Protein AF-A0A3D0NPN3-F1 (afdb_monomer)

pLDDT: mean 96.15, std 3.0, range [72.75, 98.75]

Mean predicted aligned error: 3.49 Å

Structure (mmCIF, N/CA/C/O backbone):
data_AF-A0A3D0NPN3-F1
#
_entry.id   AF-A0A3D0NPN3-F1
#
loop_
_atom_site.group_PDB
_atom_site.id
_atom_site.type_symbol
_atom_site.label_atom_id
_atom_site.label_alt_id
_atom_site.label_comp_id
_atom_site.label_asym_id
_atom_site.label_entity_id
_atom_site.label_seq_id
_atom_site.pdbx_PDB_ins_code
_atom_site.Cartn_x
_atom_site.Cartn_y
_atom_site.Cartn_z
_atom_site.occupancy
_atom_site.B_iso_or_equiv
_atom_site.auth_seq_id
_atom_site.auth_comp_id
_atom_site.auth_asym_id
_atom_site.auth_atom_id
_atom_site.pdbx_PDB_model_num
ATOM 1 N N . GLU A 1 1 ? 8.782 -7.848 -5.112 1.00 72.75 1 GLU A N 1
ATOM 2 C CA . GLU A 1 1 ? 9.874 -7.107 -4.433 1.00 72.75 1 GLU A CA 1
ATOM 3 C C . GLU A 1 1 ? 9.682 -6.871 -2.934 1.00 72.75 1 GLU A C 1
ATOM 5 O O . GLU A 1 1 ? 10.602 -7.185 -2.194 1.00 72.75 1 GLU A O 1
ATOM 10 N N . LEU A 1 2 ? 8.541 -6.365 -2.445 1.00 86.12 2 LEU A N 1
ATOM 11 C CA . LEU A 1 2 ? 8.312 -6.098 -1.005 1.00 86.12 2 LEU A CA 1
ATOM 12 C C . LEU A 1 2 ? 7.367 -7.111 -0.341 1.00 86.12 2 LEU A C 1
ATOM 14 O O . LEU A 1 2 ? 6.456 -6.743 0.398 1.00 86.12 2 LEU A O 1
ATOM 18 N N . ARG A 1 3 ? 7.555 -8.391 -0.657 1.00 92.00 3 ARG A N 1
ATOM 19 C CA . ARG A 1 3 ? 6.850 -9.487 0.009 1.00 92.00 3 ARG A CA 1
ATOM 20 C C . ARG A 1 3 ? 7.580 -9.811 1.314 1.00 92.00 3 ARG A C 1
ATOM 22 O O . ARG A 1 3 ? 8.809 -9.881 1.314 1.00 92.00 3 ARG A O 1
ATOM 29 N N . ILE A 1 4 ? 6.836 -9.913 2.409 1.00 91.81 4 ILE A N 1
ATOM 30 C CA . ILE A 1 4 ? 7.352 -10.024 3.782 1.00 91.81 4 ILE A CA 1
ATOM 31 C C . ILE A 1 4 ? 7.105 -11.403 4.408 1.00 91.81 4 ILE A C 1
ATOM 33 O O . ILE A 1 4 ? 7.762 -11.736 5.393 1.00 91.81 4 ILE A O 1
ATOM 37 N N . SER A 1 5 ? 6.199 -12.203 3.842 1.00 90.38 5 SER A N 1
ATOM 38 C CA . SER A 1 5 ? 5.915 -13.585 4.244 1.00 90.38 5 SER A CA 1
ATOM 39 C C . SER A 1 5 ? 5.478 -14.429 3.039 1.00 90.38 5 SER A C 1
ATOM 41 O O . SER A 1 5 ? 5.169 -13.896 1.971 1.00 90.38 5 SER A O 1
ATOM 43 N N . GLY A 1 6 ? 5.484 -15.754 3.206 1.00 88.00 6 GLY A N 1
ATOM 44 C CA . GLY A 1 6 ? 5.162 -16.706 2.142 1.00 88.00 6 GLY A CA 1
ATOM 45 C C . GLY A 1 6 ? 6.223 -16.784 1.038 1.00 88.00 6 GLY A C 1
ATOM 46 O O . GLY A 1 6 ? 7.312 -16.216 1.137 1.00 88.00 6 GLY A O 1
ATOM 47 N N . GLU A 1 7 ? 5.898 -17.507 -0.032 1.00 87.94 7 GLU A N 1
ATOM 48 C CA . GLU A 1 7 ? 6.786 -17.694 -1.186 1.00 87.94 7 GLU A CA 1
ATOM 49 C C . GLU A 1 7 ? 6.640 -16.572 -2.212 1.00 87.94 7 GLU A C 1
ATOM 51 O O . GLU A 1 7 ? 5.582 -15.959 -2.323 1.00 87.94 7 GLU A O 1
ATOM 56 N N . ASN A 1 8 ? 7.688 -16.298 -2.991 1.00 88.44 8 ASN A N 1
ATOM 57 C CA . ASN A 1 8 ? 7.598 -15.319 -4.073 1.00 88.44 8 ASN A CA 1
ATOM 58 C C . ASN A 1 8 ? 6.544 -15.739 -5.106 1.00 88.44 8 ASN A C 1
ATOM 60 O O . ASN A 1 8 ? 6.625 -16.823 -5.672 1.00 88.44 8 ASN A O 1
ATOM 64 N N . VAL A 1 9 ? 5.609 -14.836 -5.401 1.00 92.00 9 VAL A N 1
ATOM 65 C CA . VAL A 1 9 ? 4.598 -15.044 -6.442 1.00 92.00 9 VAL A CA 1
ATOM 66 C C . VAL A 1 9 ? 5.165 -14.575 -7.787 1.00 92.00 9 VAL A C 1
ATOM 68 O O . VAL A 1 9 ? 5.650 -13.437 -7.861 1.00 92.00 9 VAL A O 1
ATOM 71 N N . PRO A 1 10 ? 5.128 -15.405 -8.846 1.00 94.19 10 PRO A N 1
ATOM 72 C CA . PRO A 1 10 ? 5.536 -14.985 -10.181 1.00 94.19 10 PRO A CA 1
ATOM 73 C C . PRO A 1 10 ? 4.702 -13.801 -10.680 1.00 94.19 10 PRO A C 1
ATOM 75 O O . PRO A 1 10 ? 3.523 -13.657 -10.362 1.00 94.19 10 PRO A O 1
ATOM 78 N N . SER A 1 11 ? 5.314 -12.932 -11.480 1.00 95.50 11 SER A N 1
ATOM 79 C CA . SER A 1 11 ? 4.591 -11.814 -12.090 1.00 95.50 11 SER A CA 1
ATOM 80 C C . SER A 1 11 ? 3.659 -12.313 -13.196 1.00 95.50 11 SER A C 1
ATOM 82 O O . SER A 1 11 ? 4.015 -13.241 -13.910 1.00 95.50 11 SER A O 1
ATOM 84 N N . ILE A 1 12 ? 2.528 -11.648 -13.444 1.00 97.00 12 ILE A N 1
ATOM 85 C CA . ILE A 1 12 ? 1.640 -12.013 -14.569 1.00 97.00 12 ILE A CA 1
ATOM 86 C C . ILE A 1 12 ? 2.414 -12.026 -15.902 1.00 97.00 12 ILE A C 1
ATOM 88 O O . ILE A 1 12 ? 2.237 -12.917 -16.725 1.00 97.00 12 ILE A O 1
ATOM 92 N N . LYS A 1 13 ? 3.364 -11.097 -16.077 1.00 96.62 13 LYS A N 1
ATOM 93 C CA . LYS A 1 13 ? 4.212 -11.012 -17.274 1.00 96.62 13 LYS A CA 1
ATOM 94 C C . LYS A 1 13 ? 5.093 -12.242 -17.511 1.00 96.62 13 LYS A C 1
ATOM 96 O O . LYS A 1 13 ? 5.441 -12.485 -18.662 1.00 96.62 13 LYS A O 1
ATOM 101 N N . SER A 1 14 ? 5.463 -13.007 -16.479 1.00 96.44 14 SER A N 1
ATOM 102 C CA . SER A 1 14 ? 6.255 -14.233 -16.677 1.00 96.44 14 SER A CA 1
ATOM 103 C C . SER A 1 14 ? 5.442 -15.388 -17.261 1.00 96.44 14 SER A C 1
ATOM 105 O O . SER A 1 14 ? 6.044 -16.353 -17.707 1.00 96.44 14 SER A O 1
ATOM 107 N N . PHE A 1 15 ? 4.110 -15.284 -17.271 1.00 97.38 15 PHE A N 1
ATOM 108 C CA . PHE A 1 15 ? 3.210 -16.238 -17.929 1.00 97.38 15 PHE A CA 1
ATOM 109 C C . PHE A 1 15 ? 2.758 -15.770 -19.322 1.00 97.38 15 PHE A C 1
ATOM 111 O O . PHE A 1 15 ? 1.954 -16.433 -19.963 1.00 97.38 15 PHE A O 1
ATOM 118 N N . ASP A 1 16 ? 3.210 -14.598 -19.772 1.00 96.94 16 ASP A N 1
ATOM 119 C CA . ASP A 1 16 ? 2.733 -13.979 -21.007 1.00 96.94 16 ASP A CA 1
ATOM 120 C C . ASP A 1 16 ? 3.479 -14.523 -22.230 1.00 96.94 16 ASP A C 1
ATOM 122 O O . ASP A 1 16 ? 4.576 -14.050 -22.550 1.00 96.94 16 ASP A O 1
ATOM 126 N N . GLU A 1 17 ? 2.858 -15.495 -22.897 1.00 96.56 17 GLU A N 1
ATOM 127 C CA . GLU A 1 17 ? 3.314 -16.083 -24.164 1.00 96.56 17 GLU A CA 1
ATOM 128 C C . GLU A 1 17 ? 2.770 -15.327 -25.390 1.00 96.56 17 GLU A C 1
ATOM 130 O O . GLU A 1 17 ? 3.455 -15.228 -26.408 1.00 96.56 17 GLU A O 1
ATOM 135 N N . ASP A 1 18 ? 1.588 -14.714 -25.270 1.00 96.88 18 ASP A N 1
ATOM 136 C CA . ASP A 1 18 ? 0.892 -14.033 -26.373 1.00 96.88 18 ASP A CA 1
ATOM 137 C C . ASP A 1 18 ? 1.320 -12.569 -26.566 1.00 96.88 18 ASP A C 1
ATOM 139 O O . ASP A 1 18 ? 0.935 -11.911 -27.535 1.00 96.88 18 ASP A O 1
ATOM 143 N N . GLY A 1 19 ? 2.111 -12.022 -25.640 1.00 95.62 19 GLY A N 1
ATOM 144 C CA . GLY A 1 19 ? 2.533 -10.626 -25.687 1.00 95.62 19 GLY A CA 1
ATOM 145 C C . GLY A 1 19 ? 1.377 -9.661 -25.429 1.00 95.62 19 GLY A C 1
ATOM 146 O O . GLY A 1 19 ? 1.284 -8.626 -26.083 1.00 95.62 19 GLY A O 1
ATOM 147 N N . ILE A 1 20 ? 0.490 -9.978 -24.488 1.00 96.56 20 ILE A N 1
ATOM 148 C CA . ILE A 1 20 ? -0.680 -9.152 -24.147 1.00 96.56 20 ILE A CA 1
ATOM 149 C C . ILE A 1 20 ? -0.534 -8.439 -22.799 1.00 96.56 20 ILE A C 1
ATOM 151 O O . ILE A 1 20 ? -1.377 -7.622 -22.430 1.00 96.56 20 ILE A O 1
ATOM 155 N N . VAL A 1 21 ? 0.548 -8.705 -22.063 1.00 97.38 21 VAL A N 1
ATOM 156 C CA . VAL A 1 21 ? 0.774 -8.135 -20.731 1.00 97.38 21 VAL A CA 1
ATOM 157 C C . VAL A 1 21 ? 1.803 -7.006 -20.786 1.00 97.38 21 VAL A C 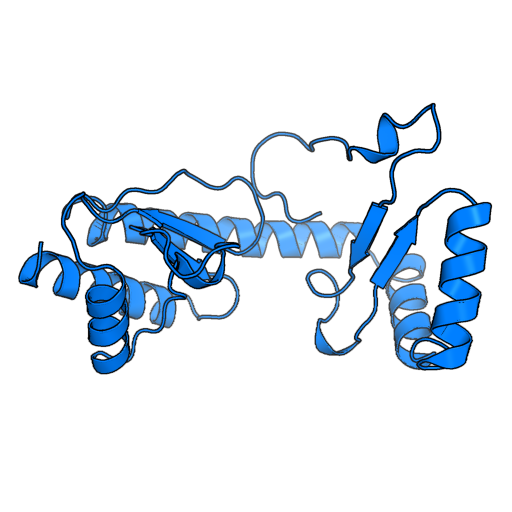1
ATOM 159 O O . VAL A 1 21 ? 2.952 -7.193 -21.191 1.00 97.38 21 VAL A O 1
ATOM 162 N N . ALA A 1 22 ? 1.416 -5.830 -20.288 1.00 97.94 22 ALA A N 1
ATOM 163 C CA . ALA A 1 22 ? 2.337 -4.743 -19.969 1.00 97.94 22 ALA A CA 1
ATOM 164 C C . ALA A 1 22 ? 2.673 -4.763 -18.469 1.00 97.94 22 ALA A C 1
ATOM 166 O O . ALA A 1 22 ? 1.795 -4.635 -17.618 1.00 97.94 22 ALA A O 1
ATOM 167 N N . TYR A 1 23 ? 3.954 -4.907 -18.133 1.00 97.94 23 TYR A N 1
ATOM 168 C CA . TYR A 1 23 ? 4.449 -4.871 -16.759 1.00 97.94 23 TYR A CA 1
ATOM 169 C C . TYR A 1 23 ? 5.008 -3.491 -16.426 1.00 97.94 23 TYR A C 1
ATOM 171 O O . TYR A 1 23 ? 5.956 -3.035 -17.064 1.00 97.94 23 TYR A O 1
ATOM 179 N N . ALA A 1 24 ? 4.457 -2.852 -15.396 1.00 97.50 24 ALA A N 1
ATOM 180 C CA . ALA A 1 24 ? 4.949 -1.585 -14.870 1.00 97.50 24 ALA A CA 1
ATOM 181 C C . ALA A 1 24 ? 5.760 -1.815 -13.587 1.00 97.50 24 ALA A C 1
ATOM 183 O O . ALA A 1 24 ? 5.235 -2.268 -12.569 1.00 97.50 24 ALA A O 1
ATOM 184 N N . GLY A 1 25 ? 7.046 -1.475 -13.629 1.00 96.50 25 GLY A N 1
ATOM 185 C CA . GLY A 1 25 ? 7.944 -1.499 -12.482 1.00 96.50 25 GLY A CA 1
ATOM 186 C C . GLY A 1 25 ? 8.198 -0.103 -11.915 1.00 96.50 25 GLY A C 1
ATOM 187 O O . GLY A 1 25 ? 8.168 0.900 -12.629 1.00 96.50 25 GLY A O 1
ATOM 188 N N . SER A 1 26 ? 8.487 -0.019 -10.615 1.00 96.19 26 SER A N 1
ATOM 189 C CA . SER A 1 26 ? 8.796 1.251 -9.950 1.00 96.19 26 SER A CA 1
ATOM 190 C C . SER A 1 26 ? 9.948 1.121 -8.967 1.00 96.19 26 SER A C 1
ATOM 192 O O . SER A 1 26 ? 10.004 0.177 -8.181 1.00 96.19 26 SER A O 1
ATOM 194 N N . PHE A 1 27 ? 10.806 2.138 -8.935 1.00 95.88 27 PHE A N 1
ATOM 195 C CA . PHE A 1 27 ? 11.855 2.276 -7.927 1.00 95.88 27 PHE A CA 1
ATOM 196 C C . PHE A 1 27 ? 11.382 3.013 -6.669 1.00 95.88 27 PHE A C 1
ATOM 198 O O . PHE A 1 27 ? 12.120 3.131 -5.691 1.00 95.88 27 PHE A O 1
ATOM 205 N N . SER A 1 28 ? 10.124 3.468 -6.648 1.00 94.94 28 SER A N 1
ATOM 206 C CA . SER A 1 28 ? 9.613 4.371 -5.612 1.00 94.94 28 SER A CA 1
ATOM 207 C C . SER A 1 28 ? 9.646 3.793 -4.199 1.00 94.94 28 SER A C 1
ATOM 209 O O . SER A 1 28 ? 9.668 4.554 -3.238 1.00 94.94 28 SER A O 1
ATOM 211 N N . LYS A 1 29 ? 9.592 2.464 -4.056 1.00 92.62 29 LYS A N 1
ATOM 212 C CA . LYS A 1 29 ? 9.525 1.780 -2.752 1.00 92.62 29 LYS A CA 1
ATOM 213 C C . LYS A 1 29 ? 10.773 0.959 -2.420 1.00 92.62 29 LYS A C 1
ATOM 215 O O . LYS A 1 29 ? 10.837 0.365 -1.353 1.00 92.62 29 LYS A O 1
ATOM 220 N N . ILE A 1 30 ? 11.742 0.926 -3.334 1.00 92.12 30 ILE A N 1
ATOM 221 C CA . ILE A 1 30 ? 12.993 0.173 -3.171 1.00 92.12 30 ILE A CA 1
ATOM 222 C C . ILE A 1 30 ? 14.234 1.062 -3.256 1.00 92.12 30 ILE A C 1
ATOM 224 O O . ILE A 1 30 ? 15.288 0.652 -2.799 1.00 92.12 30 ILE A O 1
ATOM 228 N N . LEU A 1 31 ? 14.122 2.271 -3.805 1.00 92.88 31 LEU A N 1
ATOM 229 C CA . LEU A 1 31 ? 15.208 3.245 -3.899 1.00 92.88 31 LEU A CA 1
ATOM 230 C C . LEU A 1 31 ? 14.742 4.582 -3.320 1.00 92.88 31 LEU A C 1
ATOM 232 O O . LEU A 1 31 ? 15.056 4.902 -2.178 1.00 92.88 31 LEU A O 1
ATOM 236 N N . SER A 1 32 ? 13.933 5.339 -4.064 1.00 93.75 32 SER A N 1
ATOM 237 C CA . SER A 1 32 ? 13.365 6.595 -3.574 1.00 93.75 32 SER A CA 1
ATOM 238 C C . SER A 1 32 ? 12.150 7.020 -4.402 1.00 93.75 32 SER A C 1
ATOM 240 O O . SER A 1 32 ? 12.229 7.058 -5.635 1.00 93.75 32 SER A O 1
ATOM 242 N N . PRO A 1 33 ? 11.025 7.400 -3.767 1.00 94.00 33 PRO A N 1
ATOM 243 C CA . PRO A 1 33 ? 9.862 7.913 -4.486 1.00 94.00 33 PRO A CA 1
ATOM 244 C C . PRO A 1 33 ? 10.140 9.264 -5.154 1.00 94.00 33 PRO A C 1
ATOM 246 O O . PRO A 1 33 ? 9.542 9.545 -6.195 1.00 94.00 33 PRO A O 1
ATOM 249 N N . GLY A 1 34 ? 11.058 10.068 -4.601 1.00 95.75 34 GLY A N 1
ATOM 250 C CA . GLY A 1 34 ? 11.420 11.395 -5.109 1.00 95.75 34 GLY A CA 1
ATOM 251 C C . GLY A 1 34 ? 12.217 11.366 -6.415 1.00 95.75 34 GLY A C 1
ATOM 252 O O . GLY A 1 34 ? 12.199 12.340 -7.155 1.00 95.75 34 GLY A O 1
ATOM 253 N N . MET A 1 35 ? 12.842 10.233 -6.756 1.00 95.75 35 MET A N 1
ATOM 254 C CA . MET A 1 35 ? 13.574 10.075 -8.022 1.00 95.75 35 MET A CA 1
ATOM 255 C C . MET A 1 35 ? 12.657 10.003 -9.249 1.00 95.75 35 MET A C 1
ATOM 257 O O . MET A 1 35 ? 13.138 10.127 -10.371 1.00 95.75 35 MET A O 1
ATOM 261 N N . ARG A 1 36 ? 11.350 9.772 -9.046 1.00 96.56 36 ARG A N 1
ATOM 262 C CA . ARG A 1 36 ? 10.343 9.625 -10.116 1.00 96.56 36 ARG A CA 1
ATOM 263 C C . ARG A 1 36 ? 10.751 8.623 -11.205 1.00 96.56 36 ARG A C 1
ATOM 265 O O . ARG A 1 36 ? 10.455 8.815 -12.379 1.00 96.56 36 ARG A O 1
ATOM 272 N N . LEU A 1 37 ? 11.411 7.535 -10.805 1.00 97.62 37 LEU A N 1
ATOM 273 C CA . LEU A 1 37 ? 11.918 6.518 -11.720 1.00 97.62 37 LEU A CA 1
ATOM 274 C C . LEU A 1 37 ? 11.045 5.255 -11.700 1.00 97.62 37 LEU A C 1
ATOM 276 O O . LEU A 1 37 ? 10.797 4.643 -10.655 1.00 97.62 37 LEU A O 1
ATOM 280 N N . GLY A 1 38 ? 10.604 4.853 -12.884 1.00 96.94 38 GLY A N 1
ATOM 281 C CA . GLY A 1 38 ? 9.910 3.601 -13.154 1.00 96.94 38 GLY A CA 1
ATOM 282 C C . GLY A 1 38 ? 10.282 3.087 -14.539 1.00 96.94 38 GLY A C 1
ATOM 283 O O . GLY A 1 38 ? 11.000 3.758 -15.280 1.00 96.94 38 GLY A O 1
ATOM 284 N N . TYR A 1 39 ? 9.816 1.891 -14.871 1.00 97.06 39 TYR A N 1
ATOM 285 C CA . TYR A 1 39 ? 10.077 1.251 -16.156 1.00 97.06 39 TYR A CA 1
ATOM 286 C C . TYR A 1 39 ? 8.862 0.444 -16.608 1.00 97.06 39 TYR A C 1
ATOM 288 O O . TYR A 1 39 ? 8.010 0.078 -15.798 1.00 97.06 39 TYR A O 1
ATOM 296 N N . VAL A 1 40 ? 8.799 0.151 -17.905 1.00 97.75 40 VAL A N 1
ATOM 297 C CA . VAL A 1 40 ? 7.764 -0.694 -18.500 1.00 97.75 40 VAL A CA 1
ATOM 298 C C . VAL A 1 40 ? 8.414 -1.823 -19.294 1.00 97.75 40 VAL A C 1
ATOM 300 O O . VAL A 1 40 ? 9.398 -1.604 -19.996 1.00 97.75 40 VAL A O 1
ATOM 303 N N . ILE A 1 41 ? 7.867 -3.030 -19.174 1.00 97.75 41 ILE A N 1
ATOM 304 C CA . ILE A 1 41 ? 8.209 -4.191 -20.000 1.00 97.75 41 ILE A CA 1
ATOM 305 C C . ILE A 1 41 ? 6.930 -4.599 -20.728 1.00 97.75 41 ILE A C 1
ATOM 307 O O . ILE A 1 41 ? 5.962 -5.011 -20.095 1.00 97.75 41 ILE A O 1
ATOM 311 N N . ALA A 1 42 ? 6.910 -4.447 -22.047 1.00 97.38 42 ALA A N 1
ATOM 312 C CA . ALA A 1 42 ? 5.731 -4.666 -22.881 1.00 97.38 42 ALA A CA 1
ATOM 313 C C . ALA A 1 42 ? 6.153 -4.995 -24.330 1.00 97.38 42 ALA A C 1
ATOM 315 O O . ALA A 1 42 ? 7.328 -4.814 -24.671 1.00 97.38 42 ALA A O 1
ATOM 316 N N . PRO A 1 43 ? 5.232 -5.453 -25.200 1.00 96.56 43 PRO A N 1
ATOM 317 C CA . PRO A 1 43 ? 5.530 -5.696 -26.610 1.00 96.56 43 PRO A CA 1
ATOM 318 C C . PRO A 1 43 ? 6.115 -4.468 -27.307 1.00 96.56 43 PRO A C 1
ATOM 320 O O . PRO A 1 43 ? 5.657 -3.339 -27.109 1.00 96.56 43 PRO A O 1
ATOM 323 N N . LYS A 1 44 ? 7.099 -4.692 -28.185 1.00 96.31 44 LYS A N 1
ATOM 324 C CA . LYS A 1 44 ? 7.824 -3.623 -28.889 1.00 96.31 44 LYS A CA 1
ATOM 325 C C . LYS A 1 44 ? 6.906 -2.597 -29.582 1.00 96.31 44 LYS A C 1
ATOM 327 O O . LYS A 1 44 ? 7.176 -1.408 -29.406 1.00 96.31 44 LYS A O 1
ATOM 332 N N . PRO A 1 45 ? 5.826 -2.983 -30.299 1.00 96.56 45 PRO A N 1
ATOM 333 C CA . PRO A 1 45 ? 4.931 -2.007 -30.926 1.00 96.56 45 PRO A CA 1
ATOM 334 C C . PRO A 1 45 ? 4.269 -1.056 -29.919 1.00 96.56 45 PRO A C 1
ATOM 336 O O . PRO A 1 45 ? 4.145 0.138 -30.187 1.00 96.56 45 PRO A O 1
ATOM 339 N N . LEU A 1 46 ? 3.901 -1.560 -28.736 1.00 97.25 46 LEU A N 1
ATOM 340 C CA . LEU A 1 46 ? 3.312 -0.755 -27.667 1.00 97.25 46 LEU A CA 1
ATOM 341 C C . LEU A 1 46 ? 4.352 0.188 -27.045 1.00 97.25 46 LEU A C 1
ATOM 343 O O . LEU A 1 46 ? 4.090 1.382 -26.902 1.00 97.25 46 LEU A O 1
ATOM 347 N N . VAL A 1 47 ? 5.558 -0.315 -26.752 1.00 97.88 47 VAL A N 1
ATOM 348 C CA . VAL A 1 47 ? 6.658 0.504 -26.209 1.00 97.88 47 VAL A CA 1
ATOM 349 C C . VAL A 1 47 ? 7.021 1.644 -27.162 1.00 97.88 47 VAL A C 1
ATOM 351 O O . VAL A 1 47 ? 7.223 2.768 -26.717 1.00 97.88 47 VAL A O 1
ATOM 354 N N . GLN A 1 48 ? 7.047 1.402 -28.475 1.00 97.88 48 GLN A N 1
ATOM 355 C CA . GLN A 1 48 ? 7.320 2.454 -29.462 1.00 97.88 48 GLN A CA 1
ATOM 356 C C . GLN A 1 48 ? 6.286 3.585 -29.409 1.00 97.88 48 GLN A C 1
ATOM 358 O O . GLN A 1 48 ? 6.662 4.754 -29.473 1.00 97.88 48 GLN A O 1
ATOM 363 N N . LYS A 1 49 ? 4.997 3.265 -29.238 1.00 98.06 49 LYS A N 1
ATOM 364 C CA . LYS A 1 49 ? 3.952 4.285 -29.062 1.00 98.06 49 LYS A CA 1
ATOM 365 C C . LYS A 1 49 ? 4.114 5.042 -27.744 1.00 98.06 49 LYS A C 1
ATOM 367 O O . LYS A 1 49 ? 4.029 6.265 -27.750 1.00 98.06 49 LYS A O 1
ATOM 372 N N . MET A 1 50 ? 4.440 4.348 -26.650 1.00 97.81 50 MET A N 1
ATOM 373 C CA . MET A 1 50 ? 4.740 4.988 -25.361 1.00 97.81 50 MET A CA 1
ATOM 374 C C . MET A 1 50 ? 5.930 5.952 -25.453 1.00 97.81 50 MET A C 1
ATOM 376 O O . MET A 1 50 ? 5.876 7.029 -24.868 1.00 97.81 50 MET A O 1
ATOM 380 N N . VAL A 1 51 ? 6.984 5.600 -26.200 1.00 97.56 51 VAL A N 1
ATOM 381 C CA . VAL A 1 51 ? 8.145 6.478 -26.426 1.00 97.56 51 VAL A CA 1
ATOM 382 C C . VAL A 1 51 ? 7.738 7.748 -27.169 1.00 97.56 51 VAL A C 1
ATOM 384 O O . VAL A 1 51 ? 8.140 8.827 -26.750 1.00 97.56 51 VAL A O 1
ATOM 387 N N . VAL A 1 52 ? 6.916 7.644 -28.220 1.00 98.06 52 VAL A N 1
ATOM 388 C CA . VAL A 1 52 ? 6.412 8.823 -28.949 1.00 98.06 52 VAL A CA 1
ATOM 389 C C . VAL A 1 52 ? 5.593 9.729 -28.027 1.00 98.06 52 VAL A C 1
ATOM 391 O O . VAL A 1 52 ? 5.826 10.933 -28.004 1.00 98.06 52 VAL A O 1
ATOM 394 N N . CYS A 1 53 ? 4.688 9.164 -27.220 1.00 97.94 53 CYS A N 1
ATOM 395 C CA . CYS A 1 53 ? 3.945 9.942 -26.225 1.00 97.94 53 CYS A CA 1
ATOM 396 C C . CYS A 1 53 ? 4.895 10.617 -25.226 1.00 97.94 53 CYS A C 1
ATOM 398 O O . CYS A 1 53 ? 4.803 11.818 -25.006 1.00 97.94 53 CYS A O 1
ATOM 400 N N . LYS A 1 54 ? 5.865 9.877 -24.676 1.00 97.50 54 LYS A N 1
ATOM 401 C CA . LYS A 1 54 ? 6.839 10.413 -23.718 1.00 97.50 54 LYS A CA 1
ATOM 402 C C . LYS A 1 54 ? 7.665 11.562 -24.302 1.00 97.50 54 LYS A C 1
ATOM 404 O O . LYS A 1 54 ? 7.882 12.558 -23.623 1.00 97.50 54 LYS A O 1
ATOM 409 N N . GLN A 1 55 ? 8.074 11.450 -25.566 1.00 97.38 55 GLN A N 1
ATOM 410 C CA . GLN A 1 55 ? 8.790 12.514 -26.268 1.00 97.38 55 GLN A CA 1
ATOM 411 C C . GLN A 1 55 ? 7.979 13.813 -26.356 1.00 97.38 55 GLN A C 1
ATOM 413 O O . GLN A 1 55 ? 8.567 14.886 -26.254 1.00 97.38 55 GLN A O 1
ATOM 418 N N . GLY A 1 56 ? 6.656 13.711 -26.525 1.00 97.69 56 GLY A N 1
ATOM 419 C CA . GLY A 1 56 ? 5.750 14.861 -26.556 1.00 97.69 56 GLY A CA 1
ATOM 420 C C . GLY A 1 56 ? 5.424 15.451 -25.180 1.00 97.69 56 GLY A C 1
ATOM 421 O O . GLY A 1 56 ? 5.172 16.647 -25.094 1.00 97.69 56 GLY A O 1
ATOM 422 N N . GLU A 1 57 ? 5.447 14.639 -24.120 1.00 97.06 57 GLU A N 1
ATOM 423 C CA . GLU A 1 57 ? 5.066 15.058 -22.761 1.00 97.06 57 GLU A CA 1
ATOM 424 C C . GLU A 1 57 ? 6.240 15.627 -21.948 1.00 97.06 57 GLU A C 1
ATOM 426 O O . GLU A 1 57 ? 6.147 16.719 -21.391 1.00 97.06 57 GLU A O 1
ATOM 431 N N . ASP A 1 58 ? 7.353 14.892 -21.846 1.00 96.75 58 ASP A N 1
ATOM 432 C CA . ASP A 1 58 ? 8.479 15.261 -20.971 1.00 96.75 58 ASP A CA 1
ATOM 433 C C . ASP A 1 58 ? 9.864 14.959 -21.569 1.00 96.75 58 ASP A C 1
ATOM 435 O O . ASP A 1 58 ? 10.882 15.098 -20.888 1.00 96.75 58 ASP A O 1
ATOM 439 N N . VAL A 1 59 ? 9.910 14.577 -22.852 1.00 96.06 59 VAL A N 1
ATOM 440 C CA . VAL A 1 59 ? 11.096 14.197 -23.637 1.00 96.06 59 VAL A CA 1
ATOM 441 C C . VAL A 1 59 ? 11.767 12.914 -23.136 1.00 96.06 59 VAL A C 1
ATOM 443 O O . VAL A 1 59 ? 11.851 11.919 -23.860 1.00 96.06 59 VAL A O 1
ATOM 446 N N . HIS A 1 60 ? 12.266 12.920 -21.903 1.00 95.62 60 HIS A N 1
ATOM 447 C CA . HIS A 1 60 ? 12.943 11.799 -21.272 1.00 95.62 60 HIS A CA 1
ATOM 448 C C . HIS A 1 60 ? 12.831 11.865 -19.745 1.00 95.62 60 HIS A C 1
ATOM 450 O O . HIS A 1 60 ? 12.663 12.915 -19.132 1.00 95.62 60 HIS A O 1
ATOM 456 N N . THR A 1 61 ? 12.991 10.719 -19.084 1.00 96.75 61 THR A N 1
ATOM 457 C CA . THR A 1 61 ? 13.105 10.681 -17.619 1.00 96.75 61 THR A CA 1
ATOM 458 C C . THR A 1 61 ? 14.388 11.391 -17.174 1.00 96.75 61 THR A C 1
ATOM 460 O O . THR A 1 61 ? 15.380 11.398 -17.904 1.00 96.75 61 THR A O 1
ATOM 463 N N . ASN A 1 62 ? 14.405 11.961 -15.967 1.00 95.44 62 ASN A N 1
ATOM 464 C CA . ASN A 1 62 ? 15.605 12.558 -15.375 1.00 95.44 62 ASN A CA 1
ATOM 465 C C . ASN A 1 62 ? 16.816 11.602 -15.482 1.00 95.44 62 ASN A C 1
ATOM 467 O O . ASN A 1 62 ? 16.803 10.505 -14.919 1.00 95.44 62 ASN A O 1
ATOM 471 N N . ILE A 1 63 ? 17.856 12.029 -16.206 1.00 97.12 63 ILE A N 1
ATOM 472 C CA . ILE A 1 63 ? 19.067 11.238 -16.476 1.00 97.12 63 ILE A CA 1
ATOM 473 C C . ILE A 1 63 ? 19.822 10.929 -15.182 1.00 97.12 63 ILE A C 1
ATOM 475 O O . ILE A 1 63 ? 20.253 9.797 -14.986 1.00 97.12 63 ILE A O 1
ATOM 479 N N . TRP A 1 64 ? 19.917 11.887 -14.259 1.00 97.25 64 TRP A N 1
ATOM 480 C CA . TRP A 1 64 ? 20.601 11.687 -12.981 1.00 97.25 64 TRP A CA 1
ATOM 481 C C . TRP A 1 64 ? 19.973 10.542 -12.180 1.00 97.25 64 TRP A C 1
ATOM 483 O O . TRP A 1 64 ? 20.679 9.667 -11.683 1.00 97.25 64 TRP A O 1
ATOM 493 N N . ALA A 1 65 ? 18.638 10.483 -12.122 1.00 97.38 65 ALA A N 1
ATOM 494 C CA . ALA A 1 65 ? 17.936 9.403 -11.434 1.00 97.38 65 ALA A CA 1
ATOM 495 C C . ALA A 1 65 ? 18.209 8.035 -12.080 1.00 97.38 65 ALA A C 1
ATOM 497 O O . ALA A 1 65 ? 18.387 7.045 -11.370 1.00 97.38 65 ALA A O 1
ATOM 498 N N . GLN A 1 66 ? 18.275 7.985 -13.415 1.00 97.81 66 GLN A N 1
ATOM 499 C CA . GLN A 1 66 ? 18.620 6.769 -14.156 1.00 97.81 66 GLN A CA 1
ATOM 500 C C . GLN A 1 66 ? 20.055 6.316 -13.861 1.00 97.81 66 GLN A C 1
ATOM 502 O O . GLN A 1 66 ? 20.268 5.137 -13.590 1.00 97.81 66 GLN A O 1
ATOM 507 N N . MET A 1 67 ? 21.020 7.243 -13.852 1.00 97.81 67 MET A N 1
ATOM 508 C CA . MET A 1 67 ? 22.426 6.949 -13.552 1.00 97.81 67 MET A CA 1
ATOM 509 C C . MET A 1 67 ? 22.613 6.438 -12.122 1.00 97.81 67 MET A C 1
ATOM 511 O O . MET A 1 67 ? 23.260 5.415 -11.924 1.00 97.81 67 MET A O 1
ATOM 515 N N . VAL A 1 68 ? 21.993 7.093 -11.134 1.00 96.81 68 VAL A N 1
ATOM 516 C CA . VAL A 1 68 ? 22.051 6.655 -9.730 1.00 96.81 68 VAL A CA 1
ATOM 517 C C . VAL A 1 68 ? 21.450 5.262 -9.564 1.00 96.81 68 VAL A C 1
ATOM 519 O O . VAL A 1 68 ? 22.041 4.416 -8.898 1.00 96.81 68 VAL A O 1
ATOM 522 N N . ALA A 1 69 ? 20.291 4.998 -10.175 1.00 96.88 69 ALA A N 1
ATOM 523 C CA . ALA A 1 69 ? 19.670 3.680 -10.098 1.00 96.88 69 ALA A CA 1
ATOM 524 C C . ALA A 1 69 ? 20.523 2.604 -10.781 1.00 96.88 69 ALA A C 1
ATOM 526 O O . ALA A 1 69 ? 20.684 1.525 -10.219 1.00 96.88 69 ALA A O 1
ATOM 527 N N . HIS A 1 70 ? 21.097 2.907 -11.950 1.00 97.06 70 HIS A N 1
ATOM 528 C CA . HIS A 1 70 ? 22.017 2.011 -12.643 1.00 97.06 70 HIS A CA 1
ATOM 529 C C . HIS A 1 70 ? 23.203 1.652 -11.748 1.00 97.06 70 HIS A C 1
ATOM 531 O O . HIS A 1 70 ? 23.386 0.478 -11.444 1.00 97.06 70 HIS A O 1
ATOM 537 N N . GLN A 1 71 ? 23.929 2.659 -11.256 1.00 97.19 71 GLN A N 1
ATOM 538 C CA . GLN A 1 71 ? 25.110 2.468 -10.421 1.00 97.19 71 GLN A CA 1
ATOM 539 C C . GLN A 1 71 ? 24.783 1.699 -9.135 1.00 97.19 71 GLN A C 1
ATOM 541 O O . GLN A 1 71 ? 25.481 0.760 -8.767 1.00 97.19 71 GLN A O 1
ATOM 546 N N . PHE A 1 72 ? 23.668 2.028 -8.477 1.00 96.06 72 PHE A N 1
ATOM 547 C CA . PHE A 1 72 ? 23.221 1.307 -7.287 1.00 96.06 72 PHE A CA 1
ATOM 548 C C . PHE A 1 72 ? 22.925 -0.173 -7.562 1.00 96.06 72 PHE A C 1
ATOM 550 O O . PHE A 1 72 ? 23.201 -1.029 -6.726 1.00 96.06 72 PHE A O 1
ATOM 557 N N . MET A 1 73 ? 22.355 -0.489 -8.725 1.00 95.25 73 MET A N 1
ATOM 558 C CA . MET A 1 73 ? 22.012 -1.864 -9.088 1.00 95.25 73 MET A CA 1
ATOM 559 C C . MET A 1 73 ? 23.211 -2.692 -9.555 1.00 95.25 73 MET A C 1
ATOM 561 O O . MET A 1 73 ? 23.167 -3.915 -9.422 1.00 95.25 73 MET A O 1
ATOM 565 N N . THR A 1 74 ? 24.237 -2.063 -10.132 1.00 96.94 74 THR A N 1
ATOM 566 C CA . THR A 1 74 ? 25.376 -2.761 -1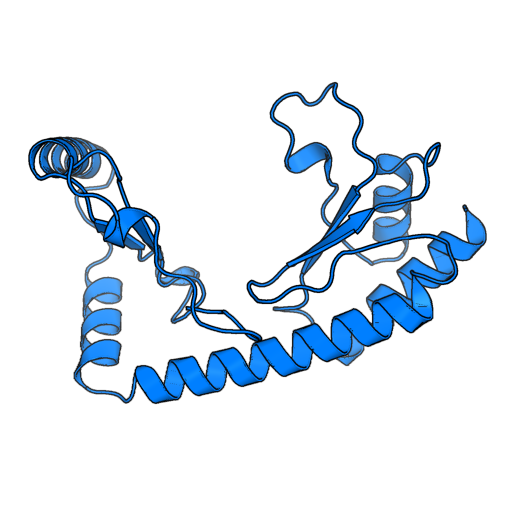0.747 1.00 96.94 74 THR A CA 1
ATOM 567 C C . THR A 1 74 ? 26.635 -2.766 -9.887 1.00 96.94 74 THR A C 1
ATOM 569 O O . THR A 1 74 ? 27.400 -3.724 -9.966 1.00 96.94 74 THR A O 1
ATOM 572 N N . GLU A 1 75 ? 26.848 -1.744 -9.056 1.00 97.31 75 GLU A N 1
ATOM 573 C CA . GLU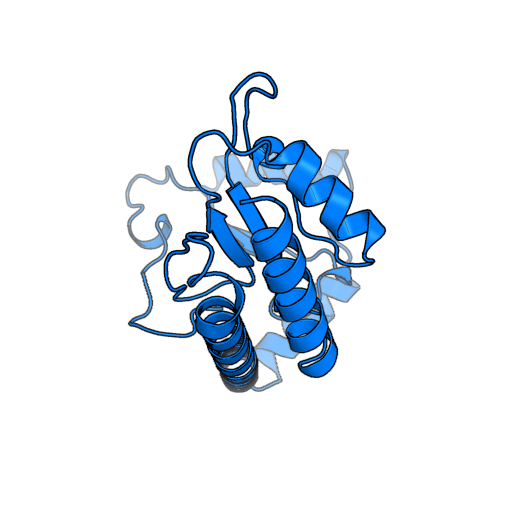 A 1 75 ? 28.074 -1.581 -8.259 1.00 97.31 75 GLU A CA 1
ATOM 574 C C . GLU A 1 75 ? 27.881 -1.875 -6.762 1.00 97.31 75 GLU A C 1
ATOM 576 O O . GLU A 1 75 ? 28.860 -2.059 -6.042 1.00 97.31 75 GLU A O 1
ATOM 581 N N . TYR A 1 76 ? 26.636 -1.957 -6.280 1.00 95.88 76 TYR A N 1
ATOM 582 C CA . TYR A 1 76 ? 26.319 -2.227 -4.873 1.00 95.88 76 TYR A CA 1
ATOM 583 C C . TYR A 1 76 ? 25.498 -3.512 -4.704 1.00 95.88 76 TYR A C 1
ATOM 585 O O . TYR A 1 76 ? 24.895 -4.030 -5.646 1.00 95.88 76 TYR A O 1
ATOM 593 N N . ASP A 1 77 ? 25.435 -4.030 -3.470 1.00 96.50 77 ASP A N 1
ATOM 594 C CA . ASP A 1 77 ? 24.633 -5.214 -3.143 1.00 96.50 77 ASP A CA 1
ATOM 595 C C . ASP A 1 77 ? 23.129 -4.893 -3.099 1.00 96.50 77 ASP A C 1
ATOM 597 O O . ASP A 1 77 ? 22.497 -4.758 -2.044 1.00 96.50 77 ASP A O 1
ATOM 601 N N . PHE A 1 78 ? 22.535 -4.792 -4.285 1.00 94.88 78 PHE A N 1
ATOM 602 C CA . PHE A 1 78 ? 21.110 -4.545 -4.457 1.00 94.88 78 PHE A CA 1
ATOM 603 C C . PHE A 1 78 ? 20.244 -5.643 -3.819 1.00 94.88 78 PHE A C 1
ATOM 605 O O . PHE A 1 78 ? 19.190 -5.360 -3.245 1.00 94.88 78 PHE A O 1
ATOM 612 N N . LYS A 1 79 ? 20.692 -6.905 -3.861 1.00 92.75 79 LYS A N 1
ATOM 613 C CA . LYS A 1 79 ? 19.962 -8.031 -3.255 1.00 92.75 79 LYS A CA 1
ATOM 614 C C . LYS A 1 79 ? 19.970 -7.934 -1.729 1.00 92.75 79 LYS A C 1
ATOM 616 O O . LYS A 1 79 ? 18.921 -8.121 -1.107 1.00 92.75 79 LYS A O 1
ATOM 621 N N . GLY A 1 80 ? 21.115 -7.610 -1.131 1.00 96.19 80 GLY A N 1
ATOM 622 C CA . GLY A 1 80 ? 21.247 -7.349 0.301 1.00 96.19 80 GLY A CA 1
ATOM 623 C C . GLY A 1 80 ? 20.410 -6.157 0.753 1.00 96.19 80 GLY A C 1
ATOM 624 O O . GLY A 1 80 ? 19.708 -6.246 1.764 1.00 96.19 80 GLY A O 1
ATOM 625 N N . HIS A 1 81 ? 20.382 -5.080 -0.036 1.00 95.62 81 HIS A N 1
ATOM 626 C CA . HIS A 1 81 ? 19.502 -3.933 0.204 1.00 95.62 81 HIS A CA 1
ATOM 627 C C . HIS A 1 81 ? 18.020 -4.331 0.229 1.00 95.62 81 HIS A C 1
ATOM 629 O O . HIS A 1 81 ? 17.309 -4.024 1.188 1.00 95.62 81 HIS A O 1
ATOM 635 N N . LEU A 1 82 ? 17.555 -5.091 -0.768 1.00 93.56 82 LEU A N 1
ATOM 636 C CA . LEU A 1 82 ? 16.178 -5.595 -0.801 1.00 93.56 82 LEU A CA 1
ATOM 637 C C . LEU A 1 82 ? 15.867 -6.511 0.388 1.00 93.56 82 LEU A C 1
ATOM 639 O O . LEU A 1 82 ? 14.787 -6.410 0.970 1.00 93.56 82 LEU A O 1
ATOM 643 N N . LYS A 1 83 ? 16.807 -7.377 0.791 1.00 94.06 83 LYS A N 1
ATOM 644 C CA . LYS A 1 83 ? 16.658 -8.223 1.986 1.00 94.06 83 LYS A CA 1
ATOM 645 C C . LYS A 1 83 ? 16.482 -7.373 3.247 1.00 94.06 83 LYS A C 1
ATOM 647 O O . LYS A 1 83 ? 15.576 -7.642 4.034 1.00 94.06 83 LYS A O 1
ATOM 652 N N . LYS A 1 84 ? 17.293 -6.323 3.415 1.00 95.44 84 LYS A N 1
ATOM 653 C CA . LYS A 1 84 ? 17.186 -5.381 4.539 1.00 95.44 84 LYS A CA 1
ATOM 654 C C . LYS A 1 84 ? 15.843 -4.646 4.538 1.00 95.44 84 LYS A C 1
ATOM 656 O O . LYS A 1 84 ? 15.205 -4.559 5.583 1.00 95.44 84 LYS A O 1
ATOM 661 N N . LEU A 1 85 ? 15.388 -4.160 3.381 1.00 94.31 85 LEU A N 1
ATOM 662 C CA . LEU A 1 85 ? 14.082 -3.504 3.257 1.00 94.31 85 LEU A CA 1
ATOM 663 C C . LEU A 1 85 ? 12.926 -4.438 3.627 1.00 94.31 85 LEU A C 1
ATOM 665 O O . LEU A 1 85 ? 12.047 -4.042 4.390 1.00 94.31 85 LEU A O 1
ATOM 669 N N . ARG A 1 86 ? 12.932 -5.683 3.130 1.00 94.25 86 ARG A N 1
ATOM 670 C CA . ARG A 1 86 ? 11.908 -6.683 3.476 1.00 94.25 86 ARG A CA 1
ATOM 671 C C . ARG A 1 86 ? 11.868 -6.941 4.975 1.00 94.25 86 ARG A C 1
ATOM 673 O O . ARG A 1 86 ? 10.784 -6.986 5.536 1.00 94.25 86 ARG A O 1
ATOM 680 N N . GLU A 1 87 ? 13.023 -7.046 5.624 1.00 95.69 87 GLU A N 1
ATOM 681 C CA . GLU A 1 87 ? 13.104 -7.256 7.071 1.00 95.69 87 GLU A CA 1
ATOM 682 C C . GLU A 1 87 ? 12.517 -6.083 7.874 1.00 95.69 87 GLU A C 1
ATOM 684 O O . GLU A 1 87 ? 11.779 -6.303 8.834 1.00 95.69 87 GLU A O 1
ATOM 689 N N . ILE A 1 88 ? 12.786 -4.842 7.453 1.00 95.25 88 ILE A N 1
ATOM 690 C CA . ILE A 1 88 ? 12.196 -3.640 8.065 1.00 95.25 88 ILE A CA 1
ATOM 691 C C . ILE A 1 88 ? 10.671 -3.666 7.923 1.00 95.25 88 ILE A C 1
ATOM 693 O O . ILE A 1 88 ? 9.952 -3.522 8.912 1.00 95.25 88 ILE A O 1
ATOM 697 N N . TYR A 1 89 ? 10.162 -3.883 6.706 1.00 95.81 89 TYR A N 1
ATOM 698 C CA . TYR A 1 89 ? 8.718 -3.901 6.472 1.00 95.81 89 TYR A CA 1
ATOM 699 C C . TYR A 1 89 ? 8.024 -5.079 7.143 1.00 95.81 89 TYR A C 1
ATOM 701 O O . TYR A 1 89 ? 6.915 -4.908 7.635 1.00 95.81 89 TYR A O 1
ATOM 709 N N . ARG A 1 90 ? 8.677 -6.241 7.225 1.00 96.38 90 ARG A N 1
ATOM 710 C CA . ARG A 1 90 ? 8.162 -7.415 7.932 1.00 96.38 90 ARG A CA 1
ATOM 711 C C . ARG A 1 90 ? 7.942 -7.114 9.409 1.00 96.38 90 ARG A C 1
ATOM 713 O O . ARG A 1 90 ? 6.863 -7.390 9.921 1.00 96.38 90 ARG A O 1
ATOM 720 N N . LYS A 1 91 ? 8.935 -6.516 10.075 1.00 97.00 91 LYS A N 1
ATOM 721 C CA . LYS A 1 91 ? 8.837 -6.124 11.489 1.00 97.00 91 LYS A CA 1
ATOM 722 C C . LYS A 1 91 ? 7.727 -5.102 11.718 1.00 97.00 91 LYS A C 1
ATOM 724 O O . LYS A 1 91 ? 6.871 -5.328 12.564 1.00 97.00 91 LYS A O 1
ATOM 729 N N . LYS A 1 92 ? 7.690 -4.031 10.918 1.00 97.31 92 LYS A N 1
ATOM 730 C CA . LYS A 1 92 ? 6.655 -2.993 11.050 1.00 97.31 92 LYS A CA 1
ATOM 731 C C . LYS A 1 92 ? 5.249 -3.501 10.749 1.00 97.31 92 LYS A C 1
ATOM 733 O O . LYS A 1 92 ? 4.311 -3.105 11.427 1.00 97.31 92 LYS A O 1
ATOM 738 N N . ALA A 1 93 ? 5.087 -4.357 9.742 1.00 97.56 93 ALA A N 1
ATOM 739 C CA . ALA A 1 93 ? 3.792 -4.949 9.426 1.00 97.56 93 ALA A CA 1
ATOM 740 C C . ALA A 1 93 ? 3.308 -5.855 10.562 1.00 97.56 93 ALA A C 1
ATOM 742 O O . ALA A 1 93 ? 2.158 -5.735 10.965 1.00 97.56 93 ALA A O 1
ATOM 743 N N . ALA A 1 94 ? 4.184 -6.711 11.103 1.00 97.88 94 ALA A N 1
ATOM 744 C CA . ALA A 1 94 ? 3.856 -7.567 12.241 1.00 97.88 94 ALA A CA 1
ATOM 745 C C . ALA A 1 94 ? 3.449 -6.741 13.470 1.00 97.88 94 ALA A C 1
ATOM 747 O O . ALA A 1 94 ? 2.392 -6.990 14.037 1.00 97.88 94 ALA A O 1
ATOM 748 N N . PHE A 1 95 ? 4.228 -5.710 13.807 1.00 98.50 95 PHE A N 1
ATOM 749 C CA . PHE A 1 95 ? 3.912 -4.800 14.908 1.00 98.50 95 PHE A CA 1
ATOM 750 C C . PHE A 1 95 ? 2.582 -4.062 14.689 1.00 98.50 95 PHE A C 1
ATOM 752 O O . PHE A 1 95 ? 1.754 -3.979 15.589 1.00 98.50 95 PHE A O 1
ATOM 759 N N . CYS A 1 96 ? 2.325 -3.582 13.467 1.00 98.56 96 CYS A N 1
ATOM 760 C CA . CYS A 1 96 ? 1.042 -2.977 13.123 1.00 98.56 96 CYS A CA 1
ATOM 761 C C . CYS A 1 96 ? -0.116 -3.959 13.331 1.00 98.56 96 CYS A C 1
ATOM 763 O O . CYS A 1 96 ? -1.102 -3.589 13.950 1.00 98.56 96 CYS A O 1
ATOM 765 N N . MET A 1 97 ? -0.006 -5.185 12.811 1.00 98.50 97 MET A N 1
ATOM 766 C CA . MET A 1 97 ? -1.047 -6.214 12.915 1.00 98.50 97 MET A CA 1
ATOM 767 C C . MET A 1 97 ? -1.331 -6.590 14.373 1.00 98.50 97 MET A C 1
ATOM 769 O O . MET A 1 97 ? -2.491 -6.624 14.765 1.00 98.50 97 MET A O 1
ATOM 773 N N . GLU A 1 98 ? -0.292 -6.730 15.199 1.00 98.69 98 GLU A N 1
ATOM 774 C CA . GLU A 1 98 ? -0.437 -6.945 16.642 1.00 98.69 98 GLU A CA 1
ATOM 775 C C . GLU A 1 98 ? -1.237 -5.816 17.315 1.00 98.69 98 GLU A C 1
ATOM 777 O O . GLU A 1 98 ? -2.171 -6.075 18.072 1.00 98.69 98 GLU A O 1
ATOM 782 N N . LEU A 1 99 ? -0.936 -4.555 16.995 1.00 98.75 99 LEU A N 1
ATOM 783 C CA . LEU A 1 99 ? -1.688 -3.413 17.521 1.00 98.75 99 LEU A CA 1
ATOM 784 C C . LEU A 1 99 ? -3.151 -3.410 17.047 1.00 98.75 99 LEU A C 1
ATOM 786 O O . LEU A 1 99 ? -4.042 -3.032 17.811 1.00 98.75 99 LEU A O 1
ATOM 790 N N . LEU A 1 100 ? -3.423 -3.819 15.802 1.00 98.69 100 LEU A N 1
ATOM 791 C CA . LEU A 1 100 ? -4.796 -3.947 15.298 1.00 98.69 100 LEU A CA 1
ATOM 792 C C . LEU A 1 100 ? -5.561 -5.038 16.052 1.00 98.69 100 LEU A C 1
ATOM 794 O O . LEU A 1 100 ? -6.711 -4.809 16.433 1.00 98.69 100 LEU A O 1
ATOM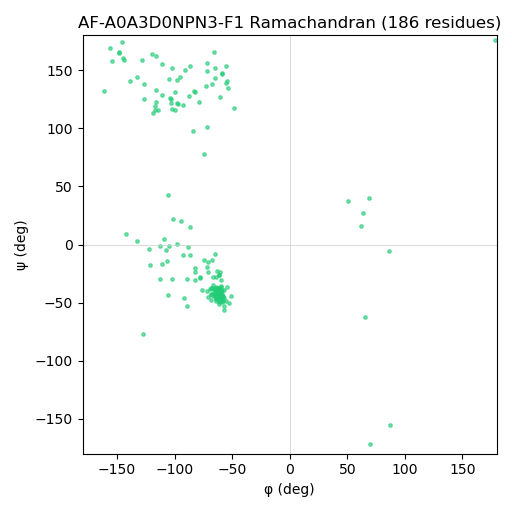 798 N N . ASP A 1 101 ? -4.921 -6.176 16.317 1.00 98.69 101 ASP A N 1
ATOM 799 C CA . ASP A 1 101 ? -5.500 -7.279 17.089 1.00 98.69 101 ASP A CA 1
ATOM 800 C C . ASP A 1 101 ? -5.812 -6.854 18.532 1.00 98.69 101 ASP A C 1
ATOM 802 O O . ASP A 1 101 ? -6.846 -7.227 19.085 1.00 98.69 101 ASP A O 1
ATOM 806 N N . GLN A 1 102 ? -4.959 -6.021 19.131 1.00 98.50 102 GLN A N 1
ATOM 807 C CA . GLN A 1 102 ? -5.146 -5.517 20.494 1.00 98.50 102 GLN A CA 1
ATOM 808 C C . GLN A 1 102 ? -6.213 -4.417 20.597 1.00 98.50 102 GLN A C 1
ATOM 810 O O . GLN A 1 102 ? -6.961 -4.372 21.576 1.00 98.50 102 GLN A O 1
ATOM 815 N N . HIS A 1 103 ? -6.285 -3.506 19.621 1.00 98.56 103 HIS A N 1
ATOM 816 C CA . HIS A 1 103 ? -7.067 -2.271 19.759 1.00 98.56 103 HIS A CA 1
ATOM 817 C C . HIS A 1 103 ? -8.291 -2.171 18.848 1.00 98.56 103 HIS A C 1
ATOM 819 O O . HIS A 1 103 ? -9.252 -1.500 19.225 1.00 98.56 103 HIS A O 1
ATOM 825 N N . LEU A 1 104 ? -8.286 -2.789 17.665 1.00 98.25 104 LEU A N 1
ATOM 826 C CA . LEU A 1 104 ? -9.371 -2.642 16.686 1.00 98.25 104 LEU A CA 1
ATOM 827 C C . LEU A 1 104 ? -10.265 -3.881 16.605 1.00 98.25 104 LEU A C 1
ATOM 829 O O . LEU A 1 104 ? -11.489 -3.743 16.602 1.00 98.25 104 LEU A O 1
ATOM 833 N N . VAL A 1 105 ? -9.677 -5.080 16.603 1.00 98.31 105 VAL A N 1
ATOM 834 C CA . VAL A 1 105 ? -10.418 -6.353 16.532 1.00 98.31 105 VAL A CA 1
ATOM 835 C C . VAL A 1 105 ? -11.451 -6.518 17.659 1.00 98.31 105 VAL A C 1
ATOM 837 O O . VAL A 1 105 ? -12.571 -6.938 17.353 1.00 98.31 105 VAL A O 1
ATOM 840 N N . PRO A 1 106 ? -11.191 -6.118 18.926 1.00 98.00 106 PRO A N 1
ATOM 841 C CA . PRO A 1 106 ? -12.205 -6.180 19.984 1.00 98.00 106 PRO A CA 1
ATOM 842 C C . PRO A 1 106 ? -13.454 -5.336 19.696 1.00 98.00 106 PRO A C 1
ATOM 844 O O . PRO A 1 106 ? -14.532 -5.645 20.195 1.00 98.00 106 PRO A O 1
ATOM 847 N N . ASN A 1 107 ? -13.325 -4.310 18.849 1.00 97.44 107 ASN A N 1
ATOM 848 C CA . ASN A 1 107 ? -14.417 -3.445 18.403 1.00 97.44 107 ASN A CA 1
ATOM 849 C C . ASN A 1 107 ? -15.029 -3.908 17.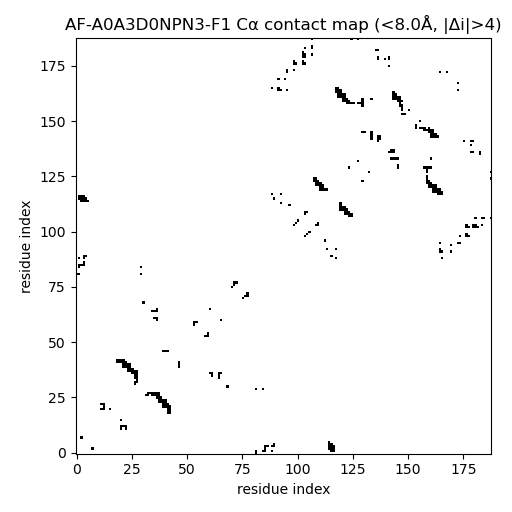069 1.00 97.44 107 ASN A C 1
ATOM 851 O O . ASN A 1 107 ? -15.657 -3.124 16.362 1.00 97.44 107 ASN A O 1
ATOM 855 N N . LYS A 1 108 ? -14.822 -5.180 16.696 1.00 97.81 108 LYS A N 1
ATOM 856 C CA . LYS A 1 108 ? -15.334 -5.810 15.466 1.00 97.81 108 LYS A CA 1
ATOM 857 C C . LYS A 1 108 ? -14.822 -5.181 14.163 1.00 97.81 108 LYS A C 1
ATOM 859 O O . LYS A 1 108 ? -15.365 -5.459 13.094 1.00 97.81 108 LYS A O 1
ATOM 864 N N . ILE A 1 109 ? -13.761 -4.378 14.221 1.00 98.44 109 ILE A N 1
ATOM 865 C CA . ILE A 1 109 ? -13.050 -3.931 13.023 1.00 98.44 109 ILE A CA 1
ATOM 866 C C . ILE A 1 109 ? -12.154 -5.081 12.568 1.00 98.44 109 ILE A C 1
ATOM 868 O O . ILE A 1 109 ? -11.316 -5.564 13.326 1.00 98.44 109 ILE A O 1
ATOM 872 N N . THR A 1 110 ? -12.326 -5.526 11.329 1.00 98.31 110 THR A N 1
ATOM 873 C CA . THR A 1 110 ? -11.625 -6.700 10.789 1.00 98.31 110 THR A CA 1
ATOM 874 C C . THR A 1 110 ? -10.609 -6.301 9.727 1.00 98.31 110 THR A C 1
ATOM 876 O O . THR A 1 110 ? -10.741 -5.265 9.079 1.00 98.31 110 THR A O 1
ATOM 879 N N . TYR A 1 111 ? -9.584 -7.123 9.528 1.00 98.56 111 TYR A N 1
ATOM 880 C CA . TYR A 1 111 ? -8.638 -6.999 8.422 1.00 98.56 111 TYR A CA 1
ATOM 881 C C . TYR A 1 111 ? -8.139 -8.392 8.021 1.00 98.56 111 TYR A C 1
ATOM 883 O O . TYR A 1 111 ? -8.321 -9.362 8.756 1.00 98.56 111 TYR A O 1
ATOM 891 N N . GLN A 1 112 ? -7.528 -8.495 6.842 1.00 97.12 112 GLN A N 1
ATOM 892 C CA . GLN A 1 112 ? -6.829 -9.706 6.407 1.00 97.12 112 GLN A CA 1
ATOM 893 C C . GLN A 1 112 ? -5.323 -9.523 6.638 1.00 97.12 112 GLN A C 1
ATOM 895 O O . GLN A 1 112 ? -4.790 -8.486 6.217 1.00 97.12 112 GLN A O 1
ATOM 900 N N . PRO A 1 113 ? -4.623 -10.489 7.266 1.00 95.94 113 PRO A N 1
ATOM 901 C CA . PRO A 1 113 ? -3.174 -10.439 7.397 1.00 95.94 113 PRO A CA 1
ATOM 902 C C . PRO A 1 113 ? -2.499 -10.248 6.040 1.00 95.94 113 PRO A C 1
ATOM 904 O O . PRO A 1 113 ? -2.850 -10.892 5.051 1.00 95.94 113 PRO A O 1
ATOM 907 N N . ILE A 1 114 ? -1.528 -9.340 5.990 1.00 95.75 114 ILE A N 1
ATOM 908 C CA . ILE A 1 114 ? -0.846 -8.994 4.745 1.00 95.75 114 ILE A CA 1
ATOM 909 C C . ILE A 1 114 ? 0.450 -9.782 4.588 1.00 95.75 114 ILE A C 1
ATOM 911 O O . ILE A 1 114 ? 1.204 -9.992 5.535 1.00 95.75 114 ILE A O 1
ATOM 915 N N . GLU A 1 115 ? 0.758 -10.143 3.348 1.00 95.19 115 GLU A N 1
ATOM 916 C CA . GLU A 1 115 ? 2.001 -10.842 3.011 1.00 95.19 115 GLU A CA 1
ATOM 917 C C . GLU A 1 115 ? 3.025 -9.932 2.326 1.00 95.19 115 GLU A C 1
ATOM 919 O O . GLU A 1 115 ? 4.128 -10.354 1.978 1.00 95.19 115 GLU A O 1
ATOM 924 N N . GLY A 1 116 ? 2.687 -8.664 2.100 1.00 93.62 116 GLY A N 1
ATOM 925 C CA . GLY A 1 116 ? 3.551 -7.706 1.424 1.00 93.62 116 GLY A CA 1
ATOM 926 C C . GLY A 1 116 ? 2.914 -6.337 1.256 1.00 93.62 116 GLY A C 1
ATOM 927 O O . GLY A 1 116 ? 1.746 -6.122 1.567 1.00 93.62 116 GLY A O 1
ATOM 928 N N . GLY A 1 117 ? 3.698 -5.406 0.720 1.00 93.06 117 GLY A N 1
ATOM 929 C CA . GLY A 1 117 ? 3.254 -4.033 0.492 1.00 93.06 117 GLY A CA 1
ATOM 930 C C . GLY A 1 117 ? 3.451 -3.138 1.713 1.00 93.06 117 GLY A C 1
ATOM 931 O O . GLY A 1 117 ? 4.360 -3.354 2.506 1.00 93.06 117 GLY A O 1
ATOM 932 N N . LEU A 1 118 ? 2.648 -2.074 1.802 1.00 95.56 118 LEU A N 1
ATOM 933 C CA . LEU A 1 118 ? 2.814 -0.982 2.778 1.00 95.56 118 LEU A CA 1
ATOM 934 C C . LEU A 1 118 ? 1.506 -0.604 3.486 1.00 95.56 118 LEU A C 1
ATOM 936 O O . LEU A 1 118 ? 1.469 0.376 4.233 1.00 95.56 118 LEU A O 1
ATOM 940 N N . PHE A 1 119 ? 0.426 -1.329 3.199 1.00 97.31 119 PHE A N 1
ATOM 941 C CA . PHE A 1 119 ? -0.920 -0.953 3.593 1.00 97.31 119 PHE A CA 1
ATOM 942 C C . PHE A 1 119 ? -1.657 -2.130 4.209 1.00 97.31 119 PHE A C 1
ATOM 944 O O . PHE A 1 119 ? -1.512 -3.250 3.731 1.00 97.31 119 PHE A O 1
ATOM 951 N N . ILE A 1 120 ? -2.484 -1.844 5.210 1.00 98.38 120 ILE A N 1
ATOM 952 C CA . ILE A 1 120 ? -3.455 -2.787 5.761 1.00 98.38 120 ILE A CA 1
ATOM 953 C C . ILE A 1 120 ? -4.847 -2.220 5.503 1.00 98.38 120 ILE A C 1
ATOM 955 O O . ILE A 1 120 ? -5.094 -1.026 5.708 1.00 98.38 120 ILE A O 1
ATOM 959 N N . TRP A 1 121 ? -5.736 -3.074 5.008 1.00 98.44 121 TRP A N 1
ATOM 960 C CA . TRP A 1 121 ? -7.117 -2.731 4.700 1.00 98.44 121 TRP A CA 1
ATOM 961 C C . TRP A 1 121 ? -8.026 -3.189 5.834 1.00 98.44 121 TRP A C 1
ATOM 963 O O . TRP A 1 121 ? -8.127 -4.386 6.096 1.00 98.44 121 TRP A O 1
ATOM 973 N N . CYS A 1 122 ? -8.660 -2.234 6.509 1.00 98.62 122 CYS A N 1
ATOM 974 C CA . CYS A 1 122 ? -9.549 -2.492 7.635 1.00 98.62 122 CYS A CA 1
ATOM 975 C C . CYS A 1 122 ? -11.005 -2.324 7.192 1.00 98.62 122 CYS A C 1
ATOM 977 O O . CYS A 1 122 ? -11.321 -1.430 6.405 1.00 98.62 122 CYS A O 1
ATOM 979 N N . LYS A 1 123 ? -11.899 -3.166 7.706 1.00 98.56 123 LYS A N 1
ATOM 980 C CA . LYS A 1 123 ? -13.345 -3.111 7.489 1.00 98.56 123 LYS A CA 1
ATOM 981 C C . LYS A 1 123 ? -14.043 -2.837 8.823 1.00 98.56 123 LYS A C 1
ATOM 983 O O . LYS A 1 123 ? -13.865 -3.588 9.779 1.00 98.56 123 LYS A O 1
ATOM 988 N N . LEU A 1 124 ? -14.821 -1.760 8.865 1.00 98.50 124 LEU A N 1
ATOM 989 C CA . LEU A 1 124 ? -15.731 -1.425 9.957 1.00 98.50 124 LEU A CA 1
ATOM 990 C C . LEU A 1 124 ? -16.942 -2.380 9.960 1.00 98.50 124 LEU A C 1
ATOM 9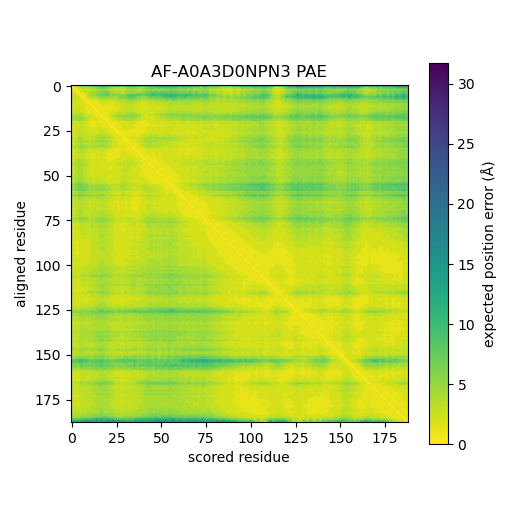92 O O . LEU A 1 124 ? -17.277 -2.934 8.907 1.00 98.50 124 LEU A O 1
ATOM 996 N N . PRO A 1 125 ? -17.614 -2.561 11.109 1.00 97.25 125 PRO A N 1
ATOM 997 C CA . PRO A 1 125 ? -18.892 -3.265 11.172 1.00 97.25 125 PRO A CA 1
ATOM 998 C C . PRO A 1 125 ? -19.944 -2.671 10.228 1.00 97.25 125 PRO A C 1
ATOM 1000 O O . PRO A 1 125 ? -19.910 -1.484 9.897 1.00 97.25 125 PRO A O 1
ATOM 1003 N N . ASP A 1 126 ? -20.900 -3.497 9.811 1.00 93.81 126 ASP A N 1
ATOM 1004 C CA . ASP A 1 126 ? -21.994 -3.039 8.956 1.00 93.81 126 ASP A CA 1
ATOM 1005 C C . ASP A 1 126 ? -22.871 -2.012 9.704 1.00 93.81 126 ASP A C 1
ATOM 1007 O O . ASP A 1 126 ? -23.091 -2.120 10.911 1.00 93.81 126 ASP A O 1
ATOM 1011 N N . GLY A 1 127 ? -23.370 -1.002 8.982 1.00 91.62 127 GLY A N 1
ATOM 1012 C CA . GLY A 1 127 ? -24.185 0.086 9.543 1.00 91.62 127 GLY A CA 1
ATOM 1013 C C . GLY A 1 127 ? -23.394 1.269 10.117 1.00 91.62 127 GLY A C 1
ATOM 1014 O O . GLY A 1 127 ? -23.996 2.278 10.475 1.00 91.62 127 GLY A O 1
ATOM 1015 N N . VAL A 1 128 ? -22.063 1.182 10.166 1.00 95.44 128 VAL A N 1
ATOM 1016 C CA . VAL A 1 128 ? -21.188 2.275 10.611 1.00 95.44 128 VAL A CA 1
ATOM 1017 C C . VAL A 1 128 ? -20.931 3.250 9.467 1.00 95.44 128 VAL A C 1
ATOM 1019 O O . VAL A 1 128 ? -20.530 2.846 8.373 1.00 95.44 128 VAL A O 1
ATOM 1022 N N . ASP A 1 129 ? -21.081 4.547 9.736 1.00 95.62 129 ASP A N 1
ATOM 1023 C CA . ASP A 1 129 ? -20.657 5.591 8.806 1.00 95.62 129 ASP A CA 1
ATOM 1024 C C . ASP A 1 129 ? -19.120 5.684 8.778 1.00 95.62 129 ASP A C 1
ATOM 1026 O O . ASP A 1 129 ? -18.479 6.257 9.662 1.00 95.62 129 ASP A O 1
ATOM 1030 N N . MET A 1 130 ? -18.516 5.096 7.744 1.00 96.69 130 MET A N 1
ATOM 1031 C CA . MET A 1 130 ? -17.066 5.109 7.540 1.00 96.69 130 MET A CA 1
ATOM 1032 C C . MET A 1 130 ? -16.511 6.523 7.354 1.00 96.69 130 MET A C 1
ATOM 1034 O O . MET A 1 130 ? -15.421 6.823 7.849 1.00 96.69 130 MET A O 1
ATOM 1038 N N . ALA A 1 131 ? -17.245 7.398 6.661 1.00 95.38 131 ALA A N 1
ATOM 1039 C CA . ALA A 1 131 ? -16.787 8.754 6.400 1.00 95.38 131 ALA A CA 1
ATOM 1040 C C . ALA A 1 131 ? -16.741 9.564 7.701 1.00 95.38 131 ALA A C 1
ATOM 1042 O O . ALA A 1 131 ? -15.745 10.252 7.954 1.00 95.38 131 ALA A O 1
ATOM 1043 N N . ASP A 1 132 ? -17.764 9.432 8.552 1.00 96.69 132 ASP A N 1
ATOM 1044 C CA . ASP A 1 132 ? -17.744 10.045 9.880 1.00 96.69 132 ASP A CA 1
ATOM 1045 C C . ASP A 1 132 ? -16.658 9.426 10.771 1.00 96.69 132 ASP A C 1
ATOM 1047 O O . ASP A 1 132 ? -15.862 10.172 11.339 1.00 96.69 132 ASP A O 1
ATOM 1051 N N . PHE A 1 133 ? -16.499 8.096 10.798 1.00 98.06 133 PHE A N 1
ATOM 1052 C CA . PHE A 1 133 ? -15.413 7.436 11.542 1.00 98.06 133 PHE A CA 1
ATOM 1053 C C . PHE A 1 133 ? -14.033 8.013 11.178 1.00 98.06 133 PHE A C 1
ATOM 1055 O O . PHE A 1 133 ? -13.258 8.418 12.052 1.00 98.06 133 PHE A O 1
ATOM 1062 N N . CYS A 1 134 ? -13.721 8.117 9.881 1.00 97.88 134 CYS A N 1
ATOM 1063 C CA . CYS A 1 134 ? -12.462 8.702 9.417 1.00 97.88 134 CYS A CA 1
ATOM 1064 C C . CYS A 1 134 ? -12.338 10.190 9.781 1.00 97.88 134 CYS A C 1
ATOM 1066 O O . CYS A 1 134 ? -11.252 10.642 10.151 1.00 97.88 134 CYS A O 1
ATOM 1068 N N . LYS A 1 135 ? -13.430 10.958 9.713 1.00 97.62 135 LYS A N 1
ATOM 1069 C CA . LYS A 1 135 ? -13.454 12.374 10.107 1.00 97.62 135 LYS A CA 1
ATOM 1070 C C . LYS A 1 135 ? -13.176 12.548 11.602 1.00 97.62 135 LYS A C 1
ATOM 1072 O O . LYS A 1 135 ? -12.341 13.377 11.968 1.00 97.62 135 LYS A O 1
ATOM 1077 N N . GLN A 1 136 ? -13.813 11.751 12.459 1.00 98.25 136 GLN A N 1
ATOM 1078 C CA . GLN A 1 136 ? -13.587 11.768 13.906 1.00 98.25 136 GLN A CA 1
ATOM 1079 C C . GLN A 1 136 ? -12.146 11.374 14.256 1.00 98.25 136 GLN A C 1
ATOM 1081 O O . GLN A 1 136 ? -11.519 12.010 15.107 1.00 98.25 136 GLN A O 1
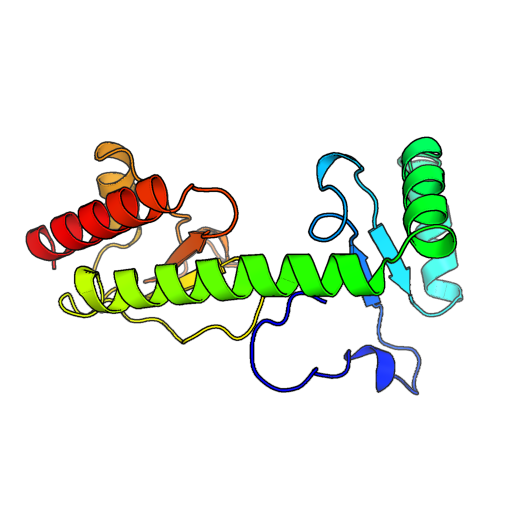ATOM 1086 N N . ALA A 1 137 ? -11.568 10.395 13.551 1.00 98.25 137 ALA A N 1
ATOM 1087 C CA . ALA A 1 137 ? -10.161 10.032 13.720 1.00 98.25 137 ALA A CA 1
ATOM 1088 C C . ALA A 1 137 ? -9.223 11.225 13.448 1.00 98.25 137 ALA A C 1
ATOM 1090 O O . ALA A 1 137 ? -8.324 11.508 14.246 1.00 98.25 137 ALA A O 1
ATOM 1091 N N . VAL A 1 138 ? -9.474 11.990 12.377 1.00 98.06 138 VAL A N 1
ATOM 1092 C CA . VAL A 1 138 ? -8.676 13.181 12.031 1.00 98.06 138 VAL A CA 1
ATOM 1093 C C . VAL A 1 138 ? -8.786 14.265 13.105 1.00 98.06 138 VAL A C 1
ATOM 1095 O O . VAL A 1 138 ? -7.775 14.881 13.459 1.00 98.06 138 VAL A O 1
ATOM 1098 N N . LEU A 1 139 ? -9.977 14.473 13.679 1.00 98.06 139 LEU A N 1
ATOM 1099 C CA . LEU A 1 139 ? -10.165 15.399 14.804 1.00 98.06 139 LEU A CA 1
ATOM 1100 C C . LEU A 1 139 ? -9.321 14.994 16.025 1.00 98.06 139 LEU A C 1
ATOM 1102 O O . LEU A 1 139 ? -8.799 15.861 16.726 1.00 98.06 139 LEU A O 1
ATOM 1106 N N . ARG A 1 140 ? -9.078 13.690 16.204 1.00 98.38 140 ARG A N 1
ATOM 1107 C CA . ARG A 1 140 ? -8.171 13.117 17.216 1.00 98.38 140 ARG A CA 1
ATOM 1108 C C . ARG A 1 140 ? -6.709 13.019 16.767 1.00 98.38 140 ARG A C 1
ATOM 1110 O O . ARG A 1 140 ? -5.901 12.360 17.417 1.00 98.38 140 ARG A O 1
ATOM 1117 N N . LYS A 1 141 ? -6.343 13.711 15.683 1.00 97.81 141 LYS A N 1
ATOM 1118 C CA . LYS A 1 141 ? -4.989 13.753 15.102 1.00 97.81 141 LYS A CA 1
ATOM 1119 C C . LYS A 1 141 ? -4.492 12.403 14.569 1.00 97.81 141 LYS A C 1
ATOM 112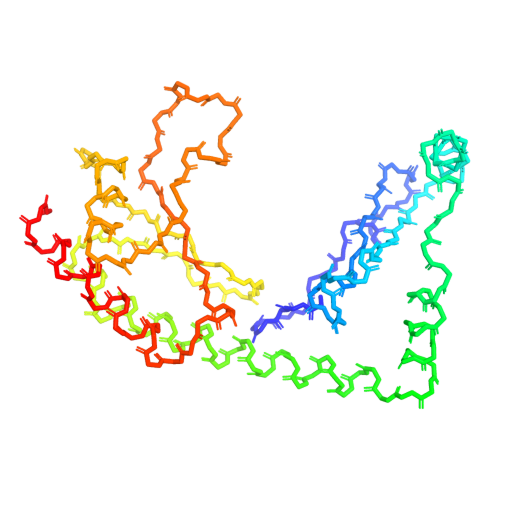1 O O . LYS A 1 141 ? -3.282 12.194 14.493 1.00 97.81 141 LYS A O 1
ATOM 1126 N N . VAL A 1 142 ? -5.399 11.518 14.154 1.00 98.19 142 VAL A N 1
ATOM 1127 C CA . VAL A 1 142 ? -5.063 10.269 13.460 1.00 98.19 142 VAL A CA 1
ATOM 1128 C C . VAL A 1 142 ? -5.656 10.275 12.059 1.00 98.19 142 VAL A C 1
ATOM 1130 O O . VAL A 1 142 ? -6.866 10.330 11.879 1.00 98.19 142 VAL A O 1
ATOM 1133 N N . CYS A 1 143 ? -4.794 10.192 11.049 1.00 97.19 143 CYS A N 1
ATOM 1134 C CA . CYS A 1 143 ? -5.220 10.156 9.656 1.00 97.19 143 CYS A CA 1
ATOM 1135 C C . CYS A 1 143 ? -5.140 8.729 9.107 1.00 97.19 143 CYS A C 1
ATOM 1137 O O . CYS A 1 143 ? -4.064 8.133 9.052 1.00 97.19 143 CYS A O 1
ATOM 1139 N N . VAL A 1 144 ? -6.275 8.226 8.630 1.00 97.94 144 VAL A N 1
ATOM 1140 C CA . VAL A 1 144 ? -6.382 7.035 7.776 1.00 97.94 144 VAL A CA 1
ATOM 1141 C C . VAL A 1 144 ? -6.935 7.454 6.418 1.00 97.94 144 VAL A C 1
ATOM 1143 O O . VAL A 1 144 ? -7.481 8.549 6.291 1.00 97.94 144 VAL A O 1
ATOM 1146 N N . VAL A 1 145 ? -6.781 6.621 5.387 1.00 97.69 145 VAL A N 1
ATOM 1147 C CA . VAL A 1 145 ? -7.367 6.936 4.074 1.00 97.69 145 VAL A CA 1
ATOM 1148 C C . VAL A 1 145 ? -8.755 6.301 3.977 1.00 97.69 145 VAL A C 1
ATOM 1150 O O . VAL A 1 145 ? -8.830 5.072 4.068 1.00 97.69 145 VAL A O 1
ATOM 1153 N N . PRO A 1 146 ? -9.825 7.093 3.780 1.00 97.25 146 PRO A N 1
ATOM 1154 C CA . PRO A 1 146 ? -11.173 6.577 3.557 1.00 97.25 146 PRO A CA 1
ATOM 1155 C C . PRO A 1 146 ? -11.223 5.608 2.375 1.00 97.25 146 PRO A C 1
ATOM 1157 O O . PRO A 1 146 ? -10.579 5.833 1.348 1.00 97.25 146 PRO A O 1
ATOM 1160 N N . GLY A 1 147 ? -11.970 4.515 2.513 1.00 96.62 147 GLY A N 1
ATOM 1161 C CA . GLY A 1 147 ? -11.999 3.458 1.504 1.00 96.62 147 GLY A CA 1
ATOM 1162 C C . GLY A 1 147 ? -12.716 3.848 0.210 1.00 96.62 147 GLY A C 1
ATOM 1163 O O . GLY A 1 147 ? -12.394 3.315 -0.849 1.00 96.62 147 GLY A O 1
ATOM 1164 N N . ASN A 1 148 ? -13.622 4.827 0.266 1.00 94.94 148 ASN A N 1
ATOM 1165 C CA . ASN A 1 148 ? -14.310 5.355 -0.914 1.00 94.94 148 ASN A CA 1
ATOM 1166 C C . ASN A 1 148 ? -13.353 6.024 -1.917 1.00 94.94 148 ASN A C 1
ATOM 1168 O O . ASN A 1 148 ? -13.641 6.033 -3.106 1.00 94.94 148 ASN A O 1
ATOM 1172 N N . ALA A 1 149 ? -12.171 6.479 -1.482 1.00 95.25 149 ALA A N 1
ATOM 1173 C CA . ALA A 1 149 ? -11.124 6.980 -2.378 1.00 95.25 149 ALA A CA 1
ATOM 1174 C C . ALA A 1 149 ? -10.544 5.904 -3.325 1.00 95.25 149 ALA A C 1
ATOM 1176 O O . ALA A 1 149 ? -9.733 6.226 -4.193 1.00 95.25 149 ALA A O 1
ATOM 1177 N N . PHE A 1 150 ? -10.905 4.630 -3.134 1.00 96.06 150 PHE A N 1
ATOM 1178 C CA . PHE A 1 150 ? -10.483 3.496 -3.963 1.00 96.06 150 PHE A CA 1
ATOM 1179 C C . PHE A 1 150 ? -11.618 2.925 -4.824 1.00 96.06 150 PHE A C 1
ATOM 1181 O O . PHE A 1 150 ? -11.409 1.909 -5.486 1.00 96.06 150 PHE A O 1
ATOM 1188 N N . LEU A 1 151 ? -12.798 3.550 -4.811 1.00 95.56 151 LEU A N 1
ATOM 1189 C CA . LEU A 1 151 ? -13.933 3.163 -5.644 1.00 95.56 151 LEU A CA 1
ATOM 1190 C C . LEU A 1 151 ? -13.914 3.921 -6.973 1.00 95.56 151 LEU A C 1
ATOM 1192 O O . LEU A 1 151 ? -13.434 5.049 -7.058 1.00 95.56 151 LEU A O 1
ATOM 1196 N N . THR A 1 152 ? -14.441 3.287 -8.020 1.00 95.88 152 THR A N 1
ATOM 1197 C CA . THR A 1 152 ? -14.636 3.926 -9.330 1.00 95.88 152 THR A CA 1
ATOM 1198 C C . THR A 1 152 ? -15.916 4.755 -9.393 1.00 95.88 152 THR A C 1
ATOM 1200 O O . THR A 1 152 ? -16.002 5.663 -10.215 1.00 95.88 152 THR A O 1
ATOM 1203 N N . ASP A 1 153 ? -16.895 4.447 -8.538 1.00 94.25 153 ASP A N 1
ATOM 1204 C CA . ASP A 1 153 ? -18.113 5.232 -8.341 1.00 94.25 153 ASP A CA 1
ATOM 1205 C C . ASP A 1 153 ? -18.150 5.756 -6.899 1.00 94.25 153 ASP A C 1
ATOM 1207 O O . ASP A 1 153 ? -18.226 4.990 -5.942 1.00 94.25 153 ASP A O 1
ATOM 1211 N N . GLU A 1 154 ? -18.104 7.078 -6.737 1.00 85.31 154 GLU A N 1
ATOM 1212 C CA . GLU A 1 154 ? -18.134 7.740 -5.426 1.00 85.31 154 GLU A CA 1
ATOM 1213 C C . GLU A 1 154 ? -19.479 7.582 -4.696 1.00 85.31 154 GLU A C 1
ATOM 1215 O O . GLU A 1 154 ? -19.576 7.889 -3.507 1.00 85.31 154 GLU A O 1
ATOM 1220 N N . ARG A 1 155 ? -20.525 7.124 -5.396 1.00 88.75 155 ARG A N 1
ATOM 1221 C CA . ARG A 1 155 ? -21.861 6.879 -4.830 1.00 88.75 155 ARG A CA 1
ATOM 1222 C C . ARG A 1 155 ? -21.961 5.527 -4.135 1.00 88.75 155 ARG A C 1
ATOM 1224 O O . ARG A 1 155 ? -22.882 5.322 -3.344 1.00 88.75 155 ARG A O 1
ATOM 1231 N N . GLU A 1 156 ? -21.060 4.600 -4.446 1.00 92.56 156 GLU A N 1
ATOM 1232 C CA . GLU A 1 156 ? -21.029 3.292 -3.806 1.00 92.56 156 GLU A CA 1
ATOM 1233 C C . GLU A 1 156 ? -20.629 3.422 -2.332 1.00 92.56 156 GLU A C 1
ATOM 1235 O O . GLU A 1 156 ? -19.729 4.174 -1.948 1.00 92.56 156 GLU A O 1
ATOM 1240 N N . GLN A 1 157 ? -21.315 2.664 -1.478 1.00 91.50 157 GLN A N 1
ATOM 1241 C CA . GLN A 1 157 ? -20.998 2.640 -0.057 1.00 91.50 157 GLN A CA 1
ATOM 1242 C C . GLN A 1 157 ? -19.693 1.877 0.182 1.0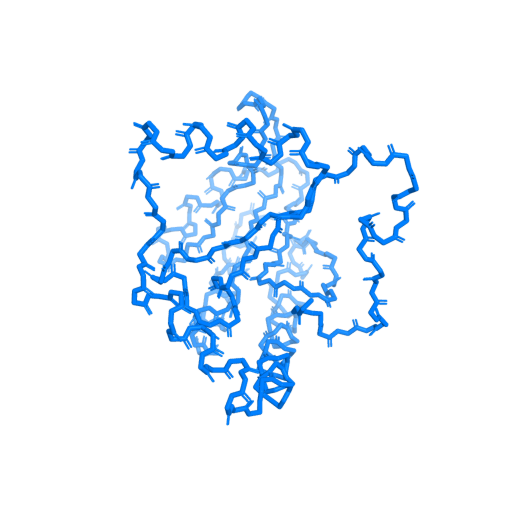0 91.50 157 GLN A C 1
ATOM 1244 O O . GLN A 1 157 ? -19.481 0.788 -0.348 1.00 91.50 157 GLN A O 1
ATOM 1249 N N . CYS A 1 158 ? -18.837 2.421 1.047 1.00 94.94 158 CYS A N 1
ATOM 1250 C CA . CYS A 1 158 ? -17.613 1.761 1.483 1.00 94.94 158 CYS A CA 1
ATOM 1251 C C . CYS A 1 158 ? -17.562 1.707 3.006 1.00 94.94 158 CYS A C 1
ATOM 1253 O O . CYS A 1 158 ? -17.616 2.740 3.667 1.00 94.94 158 CYS A O 1
ATOM 1255 N N . SER A 1 159 ? -17.387 0.511 3.562 1.00 96.75 159 SER A N 1
ATOM 1256 C CA . SER A 1 159 ? -17.254 0.285 5.004 1.00 96.75 159 SER A CA 1
ATOM 1257 C C . SER A 1 159 ? -15.794 0.083 5.427 1.00 96.75 159 SER A C 1
ATOM 1259 O O . SER A 1 159 ? -15.521 -0.572 6.431 1.00 96.75 159 SER A O 1
ATOM 1261 N N . SER A 1 160 ? -14.832 0.550 4.633 1.00 98.00 160 SER A N 1
ATOM 1262 C CA . SER A 1 160 ? -13.416 0.256 4.840 1.00 98.00 160 SER A CA 1
ATOM 1263 C C . SER A 1 160 ? -12.546 1.499 4.854 1.00 98.00 160 SER A C 1
ATOM 1265 O O . SER A 1 160 ? -12.905 2.541 4.318 1.00 98.00 160 SER A O 1
ATOM 1267 N N . PHE A 1 161 ? -11.366 1.370 5.450 1.00 98.38 161 PHE A N 1
ATOM 1268 C CA . PHE A 1 161 ? -10.328 2.390 5.441 1.00 98.38 161 PHE A CA 1
ATOM 1269 C C . PHE A 1 161 ? -8.947 1.735 5.369 1.00 98.38 161 PHE A C 1
ATOM 1271 O O . PHE A 1 161 ? -8.758 0.566 5.716 1.00 98.38 161 PHE A O 1
ATOM 1278 N N . ARG A 1 162 ? -7.954 2.499 4.913 1.00 98.56 162 ARG A N 1
ATOM 1279 C CA . ARG A 1 162 ? -6.582 2.021 4.719 1.00 98.56 162 ARG A CA 1
ATOM 1280 C C . ARG A 1 162 ? -5.626 2.647 5.725 1.00 98.56 162 ARG A C 1
ATOM 1282 O O . ARG A 1 162 ? -5.512 3.873 5.800 1.00 98.56 162 ARG A O 1
ATOM 1289 N N . ILE A 1 163 ? -4.854 1.801 6.400 1.00 98.38 163 ILE A N 1
ATOM 1290 C CA . ILE A 1 163 ? -3.726 2.185 7.257 1.00 98.38 163 ILE A CA 1
ATOM 1291 C C . ILE A 1 163 ? -2.417 2.028 6.472 1.00 98.38 163 ILE A C 1
ATOM 1293 O O . ILE A 1 163 ? -2.256 1.081 5.705 1.00 98.38 163 ILE A O 1
ATOM 1297 N N . ASN A 1 164 ? -1.471 2.953 6.660 1.00 97.31 164 ASN A N 1
ATOM 1298 C CA . ASN A 1 164 ? -0.102 2.860 6.143 1.00 97.31 164 ASN A CA 1
ATOM 1299 C C . ASN A 1 164 ? 0.889 2.754 7.312 1.00 97.31 164 ASN A C 1
ATOM 1301 O O . ASN A 1 164 ? 1.041 3.708 8.069 1.00 97.31 164 ASN A O 1
ATOM 1305 N N . PHE A 1 165 ? 1.601 1.632 7.419 1.00 96.50 165 PHE A N 1
ATOM 1306 C CA . PHE A 1 165 ? 2.579 1.384 8.490 1.00 96.50 165 PHE A CA 1
ATOM 1307 C C . PHE A 1 165 ? 4.017 1.794 8.117 1.00 96.50 165 PHE A C 1
ATOM 1309 O O . PHE A 1 165 ? 4.929 1.782 8.946 1.00 96.50 165 PHE A O 1
ATOM 1316 N N . SER A 1 166 ? 4.266 2.135 6.851 1.00 94.25 166 SER A N 1
ATOM 1317 C CA . SER A 1 166 ? 5.629 2.282 6.327 1.00 94.25 166 SER A CA 1
ATOM 1318 C C . SER A 1 166 ? 6.370 3.517 6.844 1.00 94.25 166 SER A C 1
ATOM 1320 O O . SER A 1 166 ? 7.549 3.408 7.179 1.00 94.25 166 SER A O 1
ATOM 1322 N N . THR A 1 167 ? 5.692 4.661 6.961 1.00 92.62 167 THR A N 1
ATOM 1323 C CA . THR A 1 167 ? 6.307 5.944 7.350 1.00 92.62 167 THR A CA 1
ATOM 1324 C C . THR A 1 167 ? 6.294 6.235 8.856 1.00 92.62 167 THR A C 1
ATOM 1326 O O . THR A 1 167 ? 7.343 6.647 9.346 1.00 92.62 167 THR A O 1
ATOM 1329 N N . PRO A 1 168 ? 5.177 6.054 9.596 1.00 96.25 168 PRO A N 1
ATOM 1330 C CA . PRO A 1 168 ? 5.114 6.418 11.017 1.00 96.25 168 PRO A CA 1
ATOM 1331 C C . PRO A 1 168 ? 6.168 5.681 11.845 1.00 96.25 168 PRO A C 1
ATOM 1333 O O . PRO A 1 168 ? 6.477 4.536 11.523 1.00 96.25 168 PRO A O 1
ATOM 1336 N N . THR A 1 169 ? 6.715 6.286 12.898 1.00 97.62 169 THR A N 1
ATOM 1337 C CA . THR A 1 169 ? 7.528 5.528 13.869 1.00 97.62 169 THR A CA 1
ATOM 1338 C C . THR A 1 169 ? 6.665 4.505 14.606 1.00 97.62 169 THR A C 1
ATOM 1340 O O . THR A 1 169 ? 5.434 4.585 14.561 1.00 97.62 169 THR A O 1
ATOM 1343 N N . ASP A 1 170 ? 7.290 3.551 15.289 1.00 98.00 170 ASP A N 1
ATOM 1344 C CA . ASP A 1 170 ? 6.556 2.531 16.038 1.00 98.00 170 ASP A CA 1
ATOM 1345 C C . ASP A 1 170 ? 5.714 3.184 17.156 1.00 98.00 170 ASP A C 1
ATOM 1347 O O . ASP A 1 170 ? 4.536 2.870 17.305 1.00 98.00 170 ASP A O 1
ATOM 1351 N N . GLU A 1 171 ? 6.229 4.223 17.823 1.00 98.38 171 GLU A N 1
ATOM 1352 C CA . GLU A 1 171 ? 5.485 4.988 18.837 1.00 98.38 171 GLU A CA 1
ATOM 1353 C C . GLU A 1 171 ? 4.300 5.759 18.235 1.00 98.38 171 GLU A C 1
ATOM 1355 O O . GLU A 1 171 ? 3.230 5.867 18.840 1.00 98.38 171 GLU A O 1
ATOM 1360 N N . GLN A 1 172 ? 4.471 6.320 17.031 1.00 98.31 172 GLN A N 1
ATOM 1361 C CA . GLN A 1 172 ? 3.381 6.988 16.316 1.00 98.31 172 GLN A CA 1
ATOM 1362 C C . GLN A 1 172 ? 2.304 5.991 15.888 1.00 98.31 172 GLN A C 1
ATOM 1364 O O . GLN A 1 172 ? 1.118 6.324 15.927 1.00 98.31 172 GLN A O 1
ATOM 1369 N N . LEU A 1 173 ? 2.713 4.788 15.479 1.00 97.94 173 LEU A N 1
ATOM 1370 C CA . LEU A 1 173 ? 1.816 3.726 15.049 1.00 97.94 173 LEU A CA 1
ATOM 1371 C C . LEU A 1 173 ? 0.996 3.190 16.225 1.00 97.94 173 LEU A C 1
ATOM 1373 O O . LEU A 1 173 ? -0.228 3.140 16.125 1.00 97.94 173 LEU A O 1
ATOM 1377 N N . GLU A 1 174 ? 1.644 2.895 17.354 1.00 98.56 174 GLU A N 1
ATOM 1378 C CA . GLU A 1 174 ? 0.986 2.501 18.604 1.00 98.56 174 GLU A CA 1
ATOM 1379 C C . GLU A 1 174 ? -0.014 3.564 19.056 1.00 98.56 174 GLU A C 1
ATOM 1381 O O . GLU A 1 174 ? -1.200 3.278 19.232 1.00 98.56 174 GLU A O 1
ATOM 1386 N N . LYS A 1 175 ? 0.431 4.821 19.167 1.00 98.62 175 LYS A N 1
ATOM 1387 C CA . LYS A 1 175 ? -0.441 5.929 19.565 1.00 98.62 175 LYS A CA 1
ATOM 1388 C C . LYS A 1 175 ? -1.638 6.070 18.623 1.00 98.62 175 LYS A C 1
ATOM 1390 O O . LYS A 1 175 ? -2.761 6.246 19.091 1.00 98.62 175 LYS A O 1
ATOM 1395 N N . GLY A 1 176 ? -1.404 6.021 17.313 1.00 98.56 176 GLY A N 1
ATOM 1396 C CA . GLY A 1 176 ? -2.448 6.179 16.306 1.00 98.56 176 GLY A CA 1
ATOM 1397 C C . GLY A 1 176 ? -3.485 5.059 16.358 1.00 98.56 176 GLY A C 1
ATOM 1398 O O . GLY A 1 176 ? -4.683 5.334 16.370 1.00 98.56 176 GLY A O 1
ATOM 1399 N N . ILE A 1 177 ? -3.037 3.805 16.442 1.00 98.69 177 ILE A N 1
ATOM 1400 C CA . ILE A 1 177 ? -3.926 2.640 16.500 1.00 98.69 177 ILE A CA 1
ATOM 1401 C C . ILE A 1 177 ? -4.689 2.591 17.829 1.00 98.69 177 ILE A C 1
ATOM 1403 O O . ILE A 1 177 ? -5.887 2.309 17.823 1.00 98.69 177 ILE A O 1
ATOM 1407 N N . ARG A 1 178 ? -4.056 2.956 18.950 1.00 98.62 178 ARG A N 1
ATOM 1408 C CA . ARG A 1 178 ? -4.743 3.069 20.243 1.00 98.62 178 ARG A CA 1
ATOM 1409 C C . ARG A 1 178 ? -5.880 4.090 20.197 1.00 98.62 178 ARG A C 1
ATOM 1411 O O . ARG A 1 178 ? -6.989 3.764 20.606 1.00 98.62 178 ARG A O 1
ATOM 1418 N N . ILE A 1 179 ? -5.637 5.279 19.639 1.00 98.62 179 ILE A N 1
ATOM 1419 C CA . ILE A 1 179 ? -6.669 6.318 19.473 1.00 98.62 179 ILE A CA 1
ATOM 1420 C C . ILE A 1 179 ? -7.814 5.827 18.575 1.00 98.62 179 ILE A C 1
ATOM 1422 O O . ILE A 1 179 ? -8.975 6.106 18.865 1.00 98.62 179 ILE A O 1
ATOM 1426 N N . LEU A 1 180 ? -7.518 5.087 17.499 1.00 98.56 180 LEU A N 1
ATOM 1427 C CA . LEU A 1 180 ? -8.557 4.476 16.659 1.00 98.56 180 LEU A CA 1
ATOM 1428 C C . LEU A 1 180 ? -9.380 3.441 17.433 1.00 98.56 180 LEU A C 1
ATOM 1430 O O . LEU A 1 180 ? -10.593 3.386 17.261 1.00 98.56 180 LEU A O 1
ATOM 1434 N N . GLY A 1 181 ? -8.741 2.643 18.289 1.00 98.38 181 GLY A N 1
ATOM 1435 C CA . GLY A 1 181 ? -9.423 1.671 19.141 1.00 98.38 181 GLY A CA 1
ATOM 1436 C C . GLY A 1 181 ? -10.287 2.318 20.222 1.00 98.38 181 GLY A C 1
ATOM 1437 O O . GLY A 1 181 ? -11.372 1.823 20.509 1.00 98.38 181 GLY A O 1
ATOM 1438 N N . GLU A 1 182 ? -9.833 3.428 20.805 1.00 98.38 182 GLU A N 1
ATOM 1439 C CA . GLU A 1 182 ? -10.617 4.251 21.736 1.00 98.38 182 GLU A CA 1
ATOM 1440 C C . GLU A 1 182 ? -11.826 4.871 21.033 1.00 98.38 182 GLU A C 1
ATOM 1442 O O . GLU A 1 182 ? -12.944 4.709 21.507 1.00 98.38 182 GLU A O 1
ATOM 1447 N N . LEU A 1 183 ? -11.623 5.486 19.862 1.00 98.38 183 LEU A N 1
ATOM 1448 C CA . LEU A 1 183 ? -12.715 6.003 19.038 1.00 98.38 183 LEU A CA 1
ATOM 1449 C C . LEU A 1 183 ? -13.731 4.901 18.722 1.00 98.38 183 LEU A C 1
ATOM 1451 O O . LEU A 1 183 ? -14.921 5.100 18.922 1.00 98.38 183 LEU A O 1
ATOM 1455 N N . ALA A 1 184 ? -13.266 3.733 18.277 1.00 97.56 184 ALA A N 1
ATOM 1456 C CA . ALA A 1 184 ? -14.129 2.605 17.953 1.00 97.56 184 ALA A CA 1
ATOM 1457 C C . ALA A 1 184 ? -14.979 2.150 19.153 1.00 97.56 184 ALA A C 1
ATOM 1459 O O . ALA A 1 184 ? -16.155 1.880 18.972 1.00 97.56 184 ALA A O 1
ATOM 1460 N N . LYS A 1 185 ? -14.434 2.139 20.377 1.00 96.50 185 LYS A N 1
ATOM 1461 C CA . LYS A 1 185 ? -15.204 1.821 21.597 1.00 96.50 185 LYS A CA 1
ATOM 1462 C C . LYS A 1 185 ? -16.312 2.827 21.907 1.00 96.50 185 LYS A C 1
ATOM 1464 O O . LYS A 1 185 ? -17.261 2.485 22.601 1.00 96.50 185 LYS A O 1
ATOM 1469 N N . GLU A 1 186 ? -16.146 4.078 21.488 1.00 95.00 186 GLU A N 1
ATOM 1470 C CA . GLU A 1 186 ? -17.106 5.145 21.773 1.00 95.00 186 GLU A CA 1
ATOM 1471 C C . GLU A 1 186 ? -18.296 5.137 20.803 1.00 95.00 186 GLU A C 1
ATOM 1473 O O . GLU A 1 186 ? -19.381 5.569 21.188 1.00 95.00 186 GLU A O 1
ATOM 1478 N N . ILE A 1 187 ? -18.095 4.689 19.555 1.00 92.00 187 ILE A N 1
ATOM 1479 C CA . ILE A 1 187 ? -19.076 4.871 18.467 1.00 92.00 187 ILE A CA 1
ATOM 1480 C C . ILE A 1 187 ? -19.561 3.577 17.796 1.00 92.00 187 ILE A C 1
ATOM 1482 O O . ILE A 1 187 ? -20.426 3.663 16.923 1.00 92.00 187 ILE A O 1
ATOM 1486 N N . LEU A 1 188 ? -19.019 2.408 18.166 1.00 89.38 188 LEU A N 1
ATOM 1487 C CA . LEU A 1 188 ? -19.428 1.081 17.672 1.00 89.38 188 LEU A CA 1
ATOM 1488 C C . LEU A 1 188 ? -20.118 0.263 18.767 1.00 89.38 188 LEU A C 1
ATOM 1490 O O . LEU A 1 188 ? -21.065 -0.480 18.419 1.00 89.38 188 LEU A O 1
#

Foldseek 3Di:
DQFQDDDDDDDPVVVDPPQPDKDKADCCLQPNVVQVDIDIDGDPVVVVVVQVVCCVPPNDRDVVSVVVVVCCVPVHDSVVSSVVSNVVQNVLLVLLVVLCVVQPVVLVWDWDRDRGDFKTKIFHDPPDDQVVLQVVLVVVVAHWARPCVVDPDNPDDGRMIMDGRPPDDSVRSNVSSNSSSVSSVVRD

Secondary structure (DSSP, 8-state):
--B-SSPPPPPGGGG-SSS-PPEEEESTTTT-GGG--EEEE--HHHHHHHHHHHHHHTSS--HHHHHHHHHHHHHS-HHHHHHHHHHHHHHHHHHHHHHHHHHTGGGT-EEPPPSBSSEEEEEPPTT--HHHHHHHHHHTT---EEGGGG-SSTTS---EEEEE-SSS-HHHHHHHHHHHHHHHHHH-

Nearest PDB structures (foldseek):
  4ge4-assembly1_A  TM=9.372E-01  e=3.908E-14  Homo sapiens
  2vgz-assembly1_A  TM=9.464E-01  e=2.188E-13  Homo sapiens
  6t8p-assembly1_B  TM=9.387E-01  e=7.615E-13  Homo sapiens
  1vp4-assembly1_B  TM=9.530E-01  e=2.354E-12  Thermotoga maritima MSB8
  2zc0-assembly1_A  TM=9.313E-01  e=3.026E-11  Thermococcus litoralis

Radius of gyration: 20.28 Å; Cα contacts (8 Å, |Δi|>4): 222; chains: 1; bounding box: 52×33×53 Å

Sequence (188 aa):
ELRISGENVPSIKSFDEDGIVAYAGSFSKILSPGMRLGYVIAPKPLVQKMVVCKQGEDVHTNIWAQMVAHQFMTEYDFKGHLKKLREIYRKKAAFCMELLDQHLVPNKITYQPIEGGLFIWCKLPDGVDMADFCKQAVLRKVCVVPGNAFLTDEREQCSSFRINFSTPTDEQLEKGIRILGELAKEIL

Solvent-accessible surface area (backbone atoms only — not comparable to full-atom values): 10991 Å² total; per-residue (Å²): 132,54,56,52,49,87,77,89,77,81,58,74,58,80,71,50,84,84,60,82,48,73,41,79,47,68,37,44,89,81,75,42,56,88,56,74,48,64,49,76,51,54,46,66,74,59,48,54,52,50,49,54,52,40,47,75,74,65,58,64,78,66,62,67,47,51,52,54,52,50,48,47,60,73,77,43,67,45,68,59,51,48,53,52,52,25,53,53,50,33,52,42,49,51,55,51,52,52,46,38,58,72,31,31,40,83,58,56,32,43,67,69,91,73,45,44,74,53,60,46,58,37,34,53,50,90,93,54,62,39,70,56,53,48,51,54,35,41,77,71,76,28,85,63,45,60,37,47,81,76,48,94,52,82,84,55,89,47,47,31,34,37,44,66,59,74,79,55,51,71,72,53,46,51,54,40,42,46,52,50,21,53,51,38,69,74,78,108